Protein AF-A0A5N5SRJ4-F1 (afdb_monomer_lite)

Organism: NCBI:txid96803

InterPro domains:
  IPR012582 DNA-dependent protein kinase catalytic subunit, CC3 [PF08163] (28-154)

Secondary structure (DSSP, 8-state):
--HHHHHHHHHHHHHTTS-------TT--------S-TTTTSTTHHHHHHHHHHHHHTTSSPPP--SSPPPGGGS-HHHHHHHHHHH-TTS-HHHHHHHHHHHHHTHHHHGGGHHHHHHHHHHHHHTTTT-SS--HHHHHHHHHHHHTGGGG--S-HHHHHHHHHHHHHH---SSHHHHHHHHHHH-

Structure (mmCIF, N/CA/C/O backbone):
data_AF-A0A5N5SRJ4-F1
#
_entry.id   AF-A0A5N5SRJ4-F1
#
loop_
_atom_site.group_PDB
_atom_site.id
_atom_site.type_symbol
_atom_site.label_atom_id
_atom_site.label_alt_id
_atom_site.label_comp_id
_atom_site.label_asym_id
_atom_site.label_entity_id
_atom_site.label_seq_id
_atom_site.pdbx_PDB_ins_code
_atom_site.Cartn_x
_atom_site.Cartn_y
_atom_site.Cartn_z
_atom_site.occupancy
_atom_site.B_iso_or_equiv
_atom_site.auth_seq_id
_atom_site.auth_comp_id
_atom_site.auth_asym_id
_atom_site.auth_atom_id
_atom_site.pdbx_PDB_model_num
ATOM 1 N N . MET A 1 1 ? -15.024 6.480 -18.194 1.00 42.22 1 MET A N 1
ATOM 2 C CA . MET A 1 1 ? -14.573 5.554 -17.131 1.00 42.22 1 MET A CA 1
ATOM 3 C C . MET A 1 1 ? -14.841 4.094 -17.519 1.00 42.22 1 MET A C 1
ATOM 5 O O . MET A 1 1 ? -15.704 3.461 -16.941 1.00 42.22 1 MET A O 1
ATOM 9 N N . LYS A 1 2 ? -14.147 3.555 -18.534 1.00 26.97 2 LYS A N 1
ATOM 10 C CA . LYS A 1 2 ? -14.233 2.123 -18.918 1.00 26.97 2 LYS A CA 1
ATOM 11 C C . LYS A 1 2 ? -12.895 1.374 -18.794 1.00 26.97 2 LYS A C 1
ATOM 13 O O . LYS A 1 2 ? -12.862 0.168 -18.962 1.00 26.97 2 LYS A O 1
ATOM 18 N N . TRP A 1 3 ? -11.811 2.081 -18.465 1.00 29.66 3 TRP A N 1
ATOM 19 C CA . TRP A 1 3 ? -10.457 1.518 -18.390 1.00 29.66 3 TRP A CA 1
ATOM 20 C C . TRP A 1 3 ? -10.092 0.987 -16.994 1.00 29.66 3 TRP A C 1
ATOM 22 O O . TRP A 1 3 ? -9.287 0.070 -16.901 1.00 29.66 3 TRP A O 1
ATOM 32 N N . PHE A 1 4 ? -10.747 1.481 -15.933 1.00 37.78 4 PHE A N 1
ATOM 33 C CA . PHE A 1 4 ? -10.609 0.941 -14.572 1.00 37.78 4 PHE A CA 1
ATOM 34 C C . PHE A 1 4 ? -11.090 -0.520 -14.470 1.00 37.78 4 PHE A C 1
ATOM 36 O O . PHE A 1 4 ? -10.502 -1.292 -13.724 1.00 37.78 4 PHE A O 1
ATOM 43 N N . CYS A 1 5 ? -12.084 -0.937 -15.268 1.00 34.88 5 CYS A N 1
ATOM 44 C CA . CYS A 1 5 ? -12.548 -2.329 -15.281 1.00 34.88 5 CYS A CA 1
ATOM 45 C C . CYS A 1 5 ? -11.577 -3.287 -15.976 1.00 34.88 5 CYS A C 1
ATOM 47 O O . CYS A 1 5 ? -11.414 -4.392 -15.490 1.00 34.88 5 CYS A O 1
ATOM 49 N N . SER A 1 6 ? -10.896 -2.898 -17.059 1.00 32.16 6 SER A N 1
ATOM 50 C CA . SER A 1 6 ? -10.089 -3.864 -17.826 1.00 32.16 6 SER A CA 1
ATOM 51 C C . SER A 1 6 ? -8.755 -4.240 -17.172 1.00 32.16 6 SER A C 1
ATOM 53 O O . SER A 1 6 ? -8.263 -5.336 -17.411 1.00 32.16 6 SER A O 1
ATOM 55 N N . ILE A 1 7 ? -8.166 -3.374 -16.338 1.00 40.66 7 ILE A N 1
ATOM 56 C CA . ILE A 1 7 ? -6.938 -3.708 -15.585 1.00 40.66 7 ILE A CA 1
ATOM 57 C C . ILE A 1 7 ? -7.281 -4.566 -14.359 1.00 40.66 7 ILE A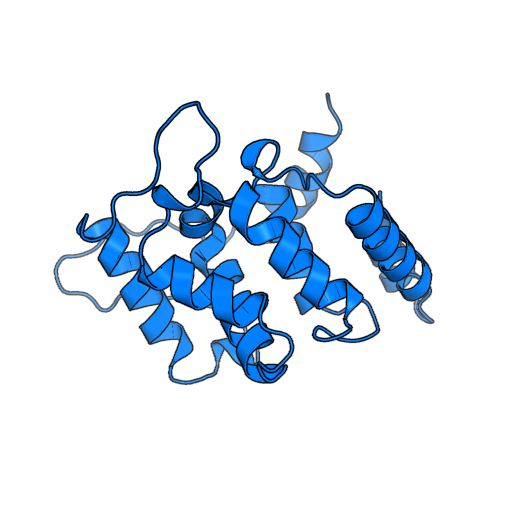 C 1
ATOM 59 O O . ILE A 1 7 ? -6.599 -5.555 -14.095 1.00 40.66 7 ILE A O 1
ATOM 63 N N . LEU A 1 8 ? -8.395 -4.254 -13.684 1.00 40.59 8 LEU A N 1
ATOM 64 C CA . LEU A 1 8 ? -8.982 -5.123 -12.664 1.00 40.59 8 LEU A CA 1
ATOM 65 C C . LEU A 1 8 ? -9.389 -6.475 -13.261 1.00 40.59 8 LEU A C 1
ATOM 67 O O . LEU A 1 8 ? -9.053 -7.491 -12.682 1.00 40.59 8 LEU A O 1
ATOM 71 N N . GLU A 1 9 ? -10.016 -6.538 -14.437 1.00 37.00 9 GLU A N 1
ATOM 72 C CA . GLU A 1 9 ? -10.410 -7.805 -15.070 1.00 37.00 9 GLU A CA 1
ATOM 73 C C . GLU A 1 9 ? -9.210 -8.703 -15.379 1.00 37.00 9 GLU A C 1
ATOM 75 O O . GLU A 1 9 ? -9.284 -9.887 -15.082 1.00 37.00 9 GLU A O 1
ATOM 80 N N . VAL A 1 10 ? -8.087 -8.167 -15.874 1.00 41.25 10 VAL A N 1
ATOM 81 C CA . VAL A 1 10 ? -6.874 -8.967 -16.147 1.00 41.25 10 VAL A CA 1
ATOM 82 C C . VAL A 1 10 ? -6.263 -9.549 -14.860 1.00 41.25 10 VAL A C 1
ATOM 84 O O . VAL A 1 10 ? -5.809 -10.698 -14.862 1.00 41.25 10 VAL A O 1
ATOM 87 N N . PHE A 1 11 ? -6.302 -8.804 -13.749 1.00 38.91 11 PHE A N 1
ATOM 88 C CA . PHE A 1 11 ? -5.864 -9.284 -12.430 1.00 38.91 11 PHE A CA 1
ATOM 89 C C . PHE A 1 11 ? -6.880 -10.243 -11.776 1.00 38.91 11 PHE A C 1
ATOM 91 O O . PHE A 1 11 ? -6.495 -11.264 -11.208 1.00 38.91 11 PHE A O 1
ATOM 98 N N . LEU A 1 12 ? -8.183 -9.982 -11.919 1.00 39.56 12 LEU A N 1
ATOM 99 C CA . LEU A 1 12 ? -9.269 -10.796 -11.365 1.00 39.56 12 LEU A CA 1
ATOM 100 C C . LEU A 1 12 ? -9.442 -12.127 -12.122 1.00 39.56 12 LEU A C 1
ATOM 102 O O . LEU A 1 12 ? -9.877 -13.109 -11.525 1.00 39.56 12 LEU A O 1
ATOM 106 N N . THR A 1 13 ? -9.092 -12.214 -13.412 1.00 36.22 13 THR A N 1
ATOM 107 C CA . THR A 1 13 ? -9.252 -13.463 -14.183 1.00 36.22 13 THR A CA 1
ATOM 108 C C . THR A 1 13 ? -8.142 -14.487 -13.977 1.00 36.22 13 THR A C 1
ATOM 110 O O . THR A 1 13 ? -8.347 -15.647 -14.339 1.00 36.22 13 THR A O 1
ATOM 113 N N . THR A 1 14 ? -6.997 -14.108 -13.397 1.00 34.94 14 THR A N 1
ATOM 114 C CA . THR A 1 14 ? -5.825 -15.002 -13.372 1.00 34.94 14 THR A CA 1
ATOM 115 C C . THR A 1 14 ? -5.462 -15.540 -11.984 1.00 34.94 14 THR A C 1
ATOM 117 O O . THR A 1 14 ? -4.844 -16.596 -11.933 1.00 34.94 14 THR A O 1
ATOM 120 N N . ASP A 1 15 ? -5.924 -14.943 -10.873 1.00 36.19 15 ASP A N 1
ATOM 121 C CA . ASP A 1 15 ? -5.550 -15.436 -9.527 1.00 36.19 15 ASP A CA 1
ATOM 122 C C . ASP A 1 15 ? -6.622 -15.336 -8.420 1.00 36.19 15 ASP A C 1
ATOM 124 O O . ASP A 1 15 ? -6.338 -15.446 -7.229 1.00 36.19 15 ASP A O 1
ATOM 128 N N . LEU A 1 16 ? -7.908 -15.232 -8.769 1.00 31.02 16 LEU A N 1
ATOM 129 C CA . LEU A 1 16 ? -8.997 -15.211 -7.774 1.00 31.02 16 LEU A CA 1
ATOM 130 C C . LEU A 1 16 ? -9.472 -16.596 -7.297 1.00 31.02 16 LEU A C 1
ATOM 132 O O . LEU A 1 16 ? -10.576 -16.734 -6.773 1.00 31.02 16 LEU A O 1
ATOM 136 N N . LYS A 1 17 ? -8.653 -17.647 -7.430 1.00 34.69 17 LYS A N 1
ATOM 137 C CA . LYS A 1 17 ? -9.005 -18.987 -6.917 1.00 34.69 17 LYS A CA 1
ATOM 138 C C . LYS A 1 17 ? -8.617 -19.246 -5.456 1.00 34.69 17 LYS A C 1
ATOM 140 O O . LYS A 1 17 ? -8.802 -20.369 -4.995 1.00 34.69 17 LYS A O 1
ATOM 145 N N . ILE A 1 18 ? -8.136 -18.250 -4.701 1.00 38.12 18 ILE A N 1
ATOM 146 C CA . ILE A 1 18 ? -7.750 -18.460 -3.287 1.00 38.12 18 ILE A CA 1
ATOM 147 C C . ILE A 1 18 ? -8.561 -17.626 -2.277 1.00 38.12 18 ILE A C 1
ATOM 149 O O . ILE A 1 18 ? -8.473 -17.887 -1.083 1.00 38.12 18 ILE A O 1
ATOM 153 N N . PHE A 1 19 ? -9.473 -16.742 -2.697 1.00 34.81 19 PHE A N 1
ATOM 154 C CA . PHE A 1 19 ? -10.403 -16.085 -1.762 1.00 34.81 19 PHE A CA 1
ATOM 155 C C . PHE A 1 19 ? -11.727 -16.854 -1.619 1.00 34.81 19 PHE A C 1
ATOM 157 O O . PHE A 1 19 ? -12.820 -16.333 -1.836 1.00 34.81 19 PHE A O 1
ATOM 164 N N . HIS A 1 20 ? -11.639 -18.128 -1.229 1.00 29.83 20 HIS A N 1
ATOM 165 C CA . HIS A 1 20 ? -12.782 -18.780 -0.596 1.00 29.83 20 HIS A CA 1
ATOM 166 C C . HIS A 1 20 ? -12.860 -18.289 0.852 1.00 29.83 20 HIS A C 1
ATOM 168 O O . HIS A 1 20 ? -12.049 -18.659 1.696 1.00 29.83 20 HIS A O 1
ATOM 174 N N . ARG A 1 21 ? -13.850 -17.435 1.127 1.00 37.59 21 ARG A N 1
ATOM 175 C CA . ARG A 1 21 ? -14.325 -17.134 2.480 1.00 37.59 21 ARG A CA 1
ATOM 176 C C . ARG A 1 21 ? -14.884 -18.426 3.081 1.00 37.59 21 ARG A C 1
ATOM 178 O O . ARG A 1 21 ? -16.037 -18.767 2.833 1.00 37.59 21 ARG A O 1
ATOM 185 N N . GLU A 1 22 ? -14.075 -19.158 3.836 1.00 33.00 22 GLU A N 1
ATOM 186 C CA . GLU A 1 22 ? -14.599 -20.155 4.769 1.00 33.00 22 GLU A CA 1
ATOM 187 C C . GLU A 1 22 ? -15.085 -19.419 6.021 1.00 33.00 22 GLU A C 1
ATOM 189 O O . GLU A 1 22 ? -14.368 -18.605 6.604 1.00 33.00 22 GLU A O 1
ATOM 194 N N . ASN A 1 23 ? -16.347 -19.649 6.390 1.00 31.45 23 ASN A N 1
ATOM 195 C CA . ASN A 1 23 ? -16.889 -19.180 7.663 1.00 31.45 23 ASN A CA 1
ATOM 196 C C . ASN A 1 23 ? -16.020 -19.734 8.805 1.00 31.45 23 ASN A C 1
ATOM 198 O O . ASN A 1 23 ? -15.642 -20.907 8.735 1.00 31.45 23 ASN A O 1
ATOM 202 N N . PRO A 1 24 ? -15.715 -18.949 9.854 1.00 36.75 24 PRO A N 1
ATOM 203 C CA . PRO A 1 24 ? -14.911 -19.456 10.950 1.00 36.75 24 PRO A CA 1
ATOM 204 C C . PRO A 1 24 ? -15.688 -20.564 11.663 1.00 36.75 24 PRO A C 1
ATOM 206 O O . PRO A 1 24 ? -16.760 -20.339 12.220 1.00 36.75 24 PRO A O 1
ATOM 209 N N . VAL A 1 25 ? -15.143 -21.778 11.604 1.00 40.47 25 VAL A N 1
ATOM 210 C CA . VAL A 1 25 ? -15.560 -22.893 12.452 1.00 40.47 25 VAL A CA 1
ATOM 211 C C . VAL A 1 25 ? -14.999 -22.610 13.841 1.00 40.47 25 VAL A C 1
ATOM 213 O O . VAL A 1 25 ? -13.791 -22.413 13.994 1.00 40.47 25 VAL A O 1
ATOM 216 N N . GLU A 1 26 ? -15.881 -22.542 14.838 1.00 37.81 26 GLU A N 1
ATOM 217 C CA . GLU A 1 26 ? -15.535 -22.289 16.237 1.00 37.81 26 GLU A CA 1
ATOM 218 C C . GLU A 1 26 ? -14.363 -23.187 16.682 1.00 37.81 26 GLU A C 1
ATOM 220 O O . GLU A 1 26 ? -14.459 -24.414 16.682 1.00 37.81 26 GLU A O 1
ATOM 225 N N . GLY A 1 27 ? -13.232 -22.561 17.031 1.00 44.72 27 GLY A N 1
ATOM 226 C CA . GLY A 1 27 ? -12.058 -23.226 17.610 1.00 44.72 27 GLY A CA 1
ATOM 227 C C . GLY A 1 27 ? -10.996 -23.772 16.641 1.00 44.72 27 GLY A C 1
ATOM 228 O O . GLY A 1 27 ? -10.073 -24.443 17.102 1.00 44.72 27 GLY A O 1
ATOM 229 N N . GLY A 1 28 ? -11.072 -23.507 15.332 1.00 35.75 28 GLY A N 1
ATOM 230 C CA . GLY A 1 28 ? -10.089 -23.989 14.346 1.00 35.75 28 GLY A CA 1
ATOM 231 C C . GLY A 1 28 ? -8.944 -23.008 14.056 1.00 35.75 28 GLY A C 1
ATOM 232 O O . GLY A 1 28 ? -9.180 -21.818 13.871 1.00 35.75 28 GLY A O 1
ATOM 233 N N . MET A 1 29 ? -7.699 -23.500 13.965 1.00 41.25 29 MET A N 1
ATOM 234 C CA . MET A 1 29 ? -6.559 -22.733 13.431 1.00 41.25 29 MET A CA 1
ATOM 235 C C . MET A 1 29 ? -6.910 -22.161 12.050 1.00 41.25 29 MET A C 1
ATOM 237 O O . MET A 1 29 ? -7.079 -22.918 11.095 1.00 41.25 29 MET A O 1
ATOM 241 N N . THR A 1 30 ? -6.980 -20.835 11.928 1.00 51.72 30 THR A N 1
ATOM 242 C CA . THR A 1 30 ? -7.144 -20.160 10.636 1.00 51.72 30 THR A CA 1
ATOM 243 C C . THR A 1 30 ? -5.923 -20.450 9.765 1.00 51.72 30 THR A C 1
ATOM 245 O O . THR A 1 30 ? -4.846 -19.895 9.986 1.00 51.72 30 THR A O 1
ATOM 248 N N . VAL A 1 31 ? -6.071 -21.328 8.770 1.00 54.84 31 VAL A N 1
ATOM 249 C CA . VAL A 1 31 ? -5.006 -21.618 7.803 1.00 54.84 31 VAL A CA 1
ATOM 250 C C . VAL A 1 31 ? -4.872 -20.419 6.864 1.00 54.84 31 VAL A C 1
ATOM 252 O O . VAL A 1 31 ? -5.609 -20.284 5.889 1.00 54.84 31 VAL A O 1
ATOM 255 N N . MET A 1 32 ? -3.936 -19.519 7.167 1.00 62.62 32 MET A N 1
ATOM 256 C CA . MET A 1 32 ? -3.600 -18.402 6.286 1.00 62.62 32 MET A CA 1
ATOM 257 C C . MET A 1 32 ? -2.726 -18.898 5.133 1.00 62.62 32 MET A C 1
ATOM 259 O O . MET A 1 32 ? -1.598 -19.341 5.341 1.00 62.62 32 MET A O 1
ATOM 263 N N . LYS A 1 33 ? -3.243 -18.813 3.904 1.00 67.62 33 LYS A N 1
ATOM 264 C CA . LYS A 1 33 ? -2.450 -19.024 2.689 1.00 67.62 33 LYS A CA 1
ATOM 265 C C . LYS A 1 33 ? -1.789 -17.702 2.310 1.00 67.62 33 LYS A C 1
ATOM 267 O O . LYS A 1 33 ? -2.467 -16.803 1.825 1.00 67.62 33 LYS A O 1
ATOM 272 N N . LEU A 1 34 ? -0.490 -17.591 2.571 1.00 75.38 34 LEU A N 1
ATOM 273 C CA . LEU A 1 34 ? 0.340 -16.478 2.109 1.00 75.38 34 LEU A CA 1
ATOM 274 C C . LEU A 1 34 ? 1.053 -16.874 0.815 1.00 75.38 34 LEU A C 1
ATOM 276 O O . LEU A 1 34 ? 1.352 -18.053 0.602 1.00 75.38 34 LEU A O 1
ATOM 280 N N . ASP A 1 35 ? 1.336 -15.895 -0.040 1.00 73.88 35 ASP A N 1
ATOM 281 C CA . ASP A 1 35 ? 2.208 -16.090 -1.193 1.00 73.88 35 ASP A CA 1
ATOM 282 C C . ASP A 1 35 ? 3.621 -16.486 -0.740 1.00 73.88 35 ASP A C 1
ATOM 284 O O . ASP A 1 35 ? 4.085 -16.113 0.344 1.00 73.88 35 ASP A O 1
ATOM 288 N N . GLN A 1 36 ? 4.308 -17.268 -1.575 1.00 67.44 36 GLN A N 1
ATOM 289 C CA . GLN A 1 36 ? 5.663 -17.743 -1.302 1.00 67.44 36 GLN A CA 1
ATOM 290 C C . GLN A 1 36 ? 6.673 -16.610 -1.519 1.00 67.44 36 GLN A C 1
ATOM 292 O O . GLN A 1 36 ? 7.309 -16.519 -2.567 1.00 67.44 36 GLN A O 1
ATOM 297 N N . SER A 1 37 ? 6.829 -15.753 -0.513 1.00 77.12 37 SER A N 1
ATOM 298 C CA . SER A 1 37 ? 7.869 -14.726 -0.459 1.00 77.12 37 SER A CA 1
ATOM 299 C C . SER A 1 37 ? 8.780 -14.934 0.752 1.00 77.12 37 SER A C 1
ATOM 301 O O . SER A 1 37 ? 8.353 -15.459 1.784 1.00 77.12 37 SER A O 1
ATOM 303 N N . ASP A 1 38 ? 10.038 -14.491 0.656 1.00 77.81 38 ASP A N 1
ATOM 304 C CA . ASP A 1 38 ? 11.015 -14.595 1.756 1.00 77.81 38 ASP A CA 1
ATOM 305 C C . ASP A 1 38 ? 10.501 -13.940 3.048 1.00 77.81 38 ASP A C 1
ATOM 307 O O . ASP A 1 38 ? 10.757 -14.415 4.153 1.00 77.81 38 ASP A O 1
ATOM 311 N N . PHE A 1 39 ? 9.724 -12.864 2.906 1.00 82.62 39 PHE A N 1
ATOM 312 C CA . PHE A 1 39 ? 9.117 -12.152 4.024 1.00 82.62 39 PHE A CA 1
ATOM 313 C C . PHE A 1 39 ? 7.951 -12.921 4.655 1.00 82.62 39 PHE A C 1
ATOM 315 O O . PHE A 1 39 ? 7.804 -12.892 5.875 1.00 82.62 39 PHE A O 1
ATOM 322 N N . ASN A 1 40 ? 7.142 -13.624 3.859 1.00 82.50 40 ASN A N 1
ATOM 323 C CA . ASN A 1 40 ? 6.020 -14.416 4.370 1.00 82.50 40 ASN A CA 1
ATOM 324 C C . ASN A 1 40 ? 6.453 -15.736 5.002 1.00 82.50 40 ASN A C 1
ATOM 326 O O . ASN A 1 40 ? 5.786 -16.223 5.911 1.00 82.50 40 ASN A O 1
ATOM 330 N N . ASN A 1 41 ? 7.592 -16.278 4.568 1.00 84.88 41 ASN A N 1
ATOM 331 C CA . ASN A 1 41 ? 8.216 -17.450 5.179 1.00 84.88 41 ASN A CA 1
ATOM 332 C C . ASN A 1 41 ? 8.866 -17.140 6.538 1.00 84.88 41 ASN A C 1
ATOM 334 O O . ASN A 1 41 ? 9.259 -18.059 7.256 1.00 84.88 41 ASN A O 1
ATOM 338 N N . HIS A 1 42 ? 8.994 -15.863 6.906 1.00 89.56 42 HIS A N 1
ATOM 339 C CA . HIS A 1 42 ? 9.492 -15.477 8.217 1.00 89.56 42 HIS A CA 1
ATOM 340 C C . HIS A 1 42 ? 8.511 -15.921 9.311 1.00 89.56 42 HIS A C 1
ATOM 342 O O . HIS A 1 42 ? 7.331 -15.576 9.269 1.00 89.56 42 HIS A O 1
ATOM 348 N N . GLU A 1 43 ? 9.013 -16.608 10.341 1.00 87.31 43 GLU A N 1
ATOM 349 C CA . GLU A 1 43 ? 8.209 -17.256 11.398 1.00 87.31 43 GLU A CA 1
ATOM 350 C C . GLU A 1 43 ? 7.199 -16.321 12.094 1.00 87.31 43 GLU A C 1
ATOM 352 O O . GLU A 1 43 ? 6.138 -16.739 12.551 1.00 87.31 43 GLU A O 1
ATOM 357 N N . VAL A 1 44 ? 7.525 -15.029 12.157 1.00 90.62 44 VAL A N 1
ATOM 358 C CA . VAL A 1 44 ? 6.705 -14.002 12.813 1.00 90.62 44 VAL A CA 1
ATOM 359 C C . VAL A 1 44 ? 5.593 -13.447 11.908 1.00 90.62 44 VAL A C 1
ATOM 361 O O . VAL A 1 44 ? 4.597 -12.947 12.427 1.00 90.62 44 VAL A O 1
ATOM 364 N N . MET A 1 45 ? 5.711 -13.528 10.576 1.00 92.25 45 MET A N 1
ATOM 365 C CA . MET A 1 45 ? 4.760 -12.879 9.658 1.00 92.25 45 MET A CA 1
ATOM 366 C C . MET A 1 45 ? 3.318 -13.398 9.817 1.00 92.25 45 MET A C 1
ATOM 368 O O . MET A 1 45 ? 2.424 -12.566 9.998 1.00 92.25 45 MET A O 1
ATOM 372 N N . PRO A 1 46 ? 3.055 -14.722 9.852 1.00 89.94 46 PRO A N 1
ATOM 373 C CA . PRO A 1 46 ? 1.695 -15.232 10.047 1.00 89.94 46 PRO A CA 1
ATOM 374 C C . PRO A 1 46 ? 1.083 -14.776 11.376 1.00 89.94 46 PRO A C 1
ATOM 376 O O . PRO A 1 46 ? -0.087 -14.402 11.430 1.00 89.94 46 PRO A O 1
ATOM 379 N N . ASN A 1 47 ? 1.893 -14.737 12.439 1.00 91.75 47 ASN A N 1
ATOM 380 C CA . ASN A 1 47 ? 1.451 -14.305 13.763 1.00 91.75 47 ASN A CA 1
ATOM 381 C C . ASN A 1 47 ? 1.093 -12.815 13.788 1.00 91.75 47 ASN A C 1
ATOM 383 O O . ASN A 1 47 ? 0.094 -12.438 14.395 1.00 91.75 47 ASN A O 1
ATOM 387 N N . LEU A 1 48 ? 1.864 -11.961 13.108 1.00 94.00 48 LEU A N 1
ATOM 388 C CA . LEU A 1 48 ? 1.548 -10.533 13.017 1.00 94.00 48 LEU A CA 1
ATOM 389 C C . LEU A 1 48 ? 0.255 -10.279 12.250 1.00 94.00 48 LEU A C 1
ATOM 391 O O . LEU A 1 48 ? -0.569 -9.492 12.709 1.00 94.00 48 LEU A O 1
ATOM 395 N N . ILE A 1 49 ? 0.047 -10.970 11.128 1.00 94.12 49 ILE A N 1
ATOM 396 C CA . ILE A 1 49 ? -1.206 -10.877 10.367 1.00 94.12 49 ILE A CA 1
ATOM 397 C C . ILE A 1 49 ? -2.377 -11.345 11.236 1.00 94.12 49 ILE A C 1
ATOM 399 O O . ILE A 1 49 ? -3.405 -10.673 11.288 1.00 94.12 49 ILE A O 1
ATOM 403 N N . ALA A 1 50 ? -2.214 -12.453 11.967 1.00 92.19 50 ALA A N 1
ATOM 404 C CA . ALA A 1 50 ? -3.223 -12.951 12.897 1.00 92.19 50 ALA A CA 1
ATOM 405 C C . ALA A 1 50 ? -3.549 -11.943 14.002 1.00 92.19 50 ALA A C 1
ATOM 407 O O . ALA A 1 50 ? -4.722 -11.730 14.285 1.00 92.19 50 ALA A O 1
ATOM 408 N N . VAL A 1 51 ? -2.547 -11.275 14.581 1.00 94.06 51 VAL A N 1
ATOM 409 C CA . VAL A 1 51 ? -2.766 -10.224 15.587 1.00 94.06 51 VAL A CA 1
ATOM 410 C C . VAL A 1 51 ? -3.513 -9.034 14.985 1.00 94.06 51 VAL A C 1
ATOM 412 O O . VAL A 1 51 ? -4.485 -8.578 15.581 1.00 94.06 51 VAL A O 1
ATOM 415 N N . VAL A 1 52 ? -3.112 -8.553 13.803 1.00 94.25 52 VAL A N 1
ATOM 416 C CA . VAL A 1 52 ? -3.796 -7.446 13.111 1.00 94.25 52 VAL A CA 1
ATOM 417 C C . VAL A 1 52 ? -5.262 -7.791 12.853 1.00 94.25 52 VAL A C 1
ATOM 419 O O . VAL A 1 52 ? -6.141 -7.021 13.233 1.00 94.25 52 VAL A O 1
ATOM 422 N N . ARG A 1 53 ? -5.535 -8.974 12.292 1.00 93.25 53 ARG A N 1
ATOM 423 C CA . ARG A 1 53 ? -6.906 -9.431 12.025 1.00 93.25 53 ARG A CA 1
ATOM 424 C C . ARG A 1 53 ? -7.707 -9.606 13.305 1.00 93.25 53 ARG A C 1
ATOM 426 O O . ARG A 1 53 ? -8.787 -9.050 13.421 1.00 93.25 53 ARG A O 1
ATOM 433 N N . HIS A 1 54 ? -7.134 -10.259 14.313 1.00 92.38 54 HIS A N 1
ATOM 434 C CA . HIS A 1 54 ? -7.786 -10.437 15.605 1.00 92.38 54 HIS A CA 1
ATOM 435 C C . HIS A 1 54 ? -8.168 -9.097 16.249 1.00 92.38 54 HIS A C 1
ATOM 437 O O . HIS A 1 54 ? -9.242 -8.993 16.840 1.00 92.38 54 HIS A O 1
ATOM 443 N N . MET A 1 55 ? -7.320 -8.067 16.144 1.00 93.00 55 MET A N 1
ATOM 444 C CA . MET A 1 55 ? -7.637 -6.736 16.669 1.00 93.00 55 MET A CA 1
ATOM 445 C C . MET A 1 55 ? -8.837 -6.091 15.969 1.00 93.00 55 MET A C 1
ATOM 447 O O . MET A 1 55 ? -9.622 -5.419 16.638 1.00 93.00 55 MET A O 1
ATOM 451 N N . VAL A 1 56 ? -8.980 -6.293 14.659 1.00 91.94 56 VAL A N 1
ATOM 452 C CA . VAL A 1 56 ? -10.105 -5.775 13.868 1.00 91.94 56 VAL A CA 1
ATOM 453 C C . VAL A 1 56 ? -11.371 -6.593 14.128 1.00 91.94 56 VAL A C 1
ATOM 455 O O . VAL A 1 56 ? -12.388 -6.031 14.522 1.00 91.94 56 VAL A O 1
ATOM 458 N N . ASP A 1 57 ? -11.291 -7.920 14.013 1.00 91.38 57 ASP A N 1
ATOM 459 C CA . ASP A 1 57 ? -12.430 -8.838 14.146 1.00 91.38 57 ASP A CA 1
ATOM 460 C C . ASP A 1 57 ? -13.082 -8.768 15.536 1.00 91.38 57 ASP A C 1
ATOM 462 O O . ASP A 1 57 ? -14.299 -8.893 15.674 1.00 91.38 57 ASP A O 1
ATOM 466 N N . ASN A 1 58 ? -12.281 -8.521 16.579 1.00 92.06 58 ASN A N 1
ATOM 467 C CA . ASN A 1 58 ? -12.758 -8.391 17.958 1.00 92.06 58 ASN A CA 1
ATOM 468 C C . ASN A 1 58 ? -13.014 -6.936 18.381 1.00 92.06 58 ASN A C 1
ATOM 470 O O . ASN A 1 58 ? -13.197 -6.675 19.569 1.00 92.06 58 ASN A O 1
ATOM 474 N N . ASN A 1 59 ? -13.018 -5.981 17.444 1.00 88.56 59 ASN A N 1
ATOM 475 C CA . ASN A 1 59 ? -13.246 -4.554 17.706 1.00 88.56 59 ASN A CA 1
ATOM 476 C C . ASN A 1 59 ? -12.302 -3.941 18.762 1.00 88.56 59 ASN A C 1
ATOM 478 O O . ASN A 1 59 ? -12.646 -2.950 19.406 1.00 88.56 59 ASN A O 1
ATOM 482 N N . ILE A 1 60 ? -11.100 -4.504 18.936 1.00 90.38 60 ILE A N 1
ATOM 483 C CA . ILE A 1 60 ? -10.037 -3.904 19.760 1.00 90.38 60 ILE A CA 1
ATOM 484 C C . ILE A 1 60 ? -9.548 -2.618 19.083 1.00 90.38 60 ILE A C 1
ATOM 486 O O . ILE A 1 60 ? -9.250 -1.628 19.745 1.00 90.38 60 ILE A O 1
ATOM 490 N N . THR A 1 61 ? -9.467 -2.637 17.751 1.00 88.00 61 THR A N 1
ATOM 491 C CA . THR A 1 61 ? -9.224 -1.463 16.912 1.00 88.00 61 THR A CA 1
ATOM 492 C C . THR A 1 61 ? -10.450 -1.227 16.041 1.00 88.00 61 THR A C 1
ATOM 494 O O . THR A 1 61 ? -10.788 -2.066 15.211 1.00 88.00 61 THR A O 1
ATOM 497 N N . GLN A 1 62 ? -11.106 -0.082 16.218 1.00 87.56 62 GLN A N 1
ATOM 498 C CA . GLN A 1 62 ? -12.204 0.329 15.348 1.00 87.56 62 GLN A CA 1
ATOM 499 C C . GLN A 1 62 ? -11.630 0.968 14.087 1.00 87.56 62 GLN A C 1
ATOM 501 O O . GLN A 1 62 ? -10.888 1.948 14.170 1.00 87.56 62 GLN A O 1
ATOM 506 N N . LEU A 1 63 ? -11.956 0.396 12.929 1.00 89.44 63 LEU A N 1
ATOM 507 C CA . LEU A 1 63 ? -11.528 0.941 11.649 1.00 89.44 63 LEU A CA 1
ATOM 508 C C . LEU A 1 63 ? -12.277 2.233 11.348 1.00 89.44 63 LEU A C 1
ATOM 510 O O . LEU A 1 63 ? -13.486 2.351 11.572 1.00 89.44 63 LEU A O 1
ATOM 514 N N . PHE A 1 64 ? -11.546 3.201 10.809 1.00 88.38 64 PHE A N 1
ATOM 515 C CA . PHE A 1 64 ? -12.130 4.459 10.387 1.00 88.38 64 PHE A CA 1
ATOM 516 C C . PHE A 1 64 ? -13.211 4.212 9.325 1.00 88.38 64 PHE A C 1
ATOM 518 O O . PHE A 1 64 ? -12.950 3.607 8.289 1.00 88.38 64 PHE A O 1
ATOM 525 N N . SER A 1 65 ? -14.430 4.673 9.603 1.00 82.69 65 SER A N 1
ATOM 526 C CA . SER A 1 65 ? -15.628 4.389 8.796 1.00 82.69 65 SER A CA 1
ATOM 527 C C . SER A 1 65 ? -16.350 5.662 8.329 1.00 82.69 65 SER A C 1
ATOM 529 O O . SER A 1 65 ? -17.515 5.598 7.947 1.00 82.69 65 SER A O 1
ATOM 531 N N . GLY A 1 66 ? -15.691 6.823 8.406 1.00 78.06 66 GLY A N 1
ATOM 532 C CA . GLY A 1 66 ? -16.257 8.105 7.981 1.00 78.06 66 GLY A CA 1
ATOM 533 C C . GLY A 1 66 ? -16.187 8.328 6.468 1.00 78.06 66 GLY A C 1
ATOM 534 O O . GLY A 1 66 ? -15.368 7.721 5.779 1.00 78.06 66 GLY A O 1
ATOM 535 N N . ASP A 1 67 ? -17.025 9.242 5.971 1.00 78.12 67 ASP A N 1
ATOM 536 C CA . ASP A 1 67 ? -16.987 9.719 4.577 1.00 78.12 67 ASP A CA 1
ATOM 537 C C . ASP A 1 67 ? -15.810 10.682 4.315 1.00 78.12 67 ASP A C 1
ATOM 539 O O . ASP A 1 67 ? -15.440 10.935 3.169 1.00 78.12 67 ASP A O 1
ATOM 543 N N . GLU A 1 68 ? -15.214 11.227 5.378 1.00 86.88 68 GLU A N 1
ATOM 544 C CA . GLU A 1 68 ? -14.036 12.094 5.315 1.00 86.88 68 GLU A CA 1
ATOM 545 C C . GLU A 1 68 ? -12.737 11.279 5.228 1.00 86.88 68 GLU A C 1
ATOM 547 O O . GLU A 1 68 ? -12.705 10.095 5.540 1.00 86.88 68 GLU A O 1
ATOM 552 N N . LEU A 1 69 ? -11.631 11.899 4.813 1.00 87.62 69 LEU A N 1
ATOM 553 C CA . LEU A 1 69 ? -10.327 11.233 4.873 1.00 87.62 69 LEU A CA 1
ATOM 554 C C . LEU A 1 69 ? -9.823 11.197 6.324 1.00 87.62 69 LEU A C 1
ATOM 556 O O . LEU A 1 69 ? -9.870 12.232 6.994 1.00 87.62 69 LEU A O 1
ATOM 560 N N . PRO A 1 70 ? -9.280 10.065 6.803 1.00 91.50 70 PRO A N 1
ATOM 561 C CA . PRO A 1 70 ? -8.802 9.969 8.172 1.00 91.50 70 PRO A CA 1
ATOM 562 C C . PRO A 1 70 ? -7.586 10.866 8.390 1.00 91.50 70 PRO A C 1
ATOM 564 O O . PRO A 1 70 ? -6.716 11.038 7.524 1.00 91.50 70 PRO A O 1
ATOM 567 N N . SER A 1 71 ? -7.516 11.404 9.598 1.00 91.56 71 SER A N 1
ATOM 568 C CA . SER A 1 71 ? -6.418 12.215 10.094 1.00 91.56 71 SER A CA 1
ATOM 569 C C . SER A 1 71 ? -5.454 11.385 10.946 1.00 91.56 71 SER A C 1
ATOM 571 O O . SER A 1 71 ? -5.729 10.254 11.342 1.00 91.56 71 SER A O 1
ATOM 573 N N . ILE A 1 72 ? -4.294 11.960 11.271 1.00 90.25 72 ILE A N 1
ATOM 574 C CA . ILE A 1 72 ? -3.287 11.297 12.114 1.00 90.25 72 ILE A CA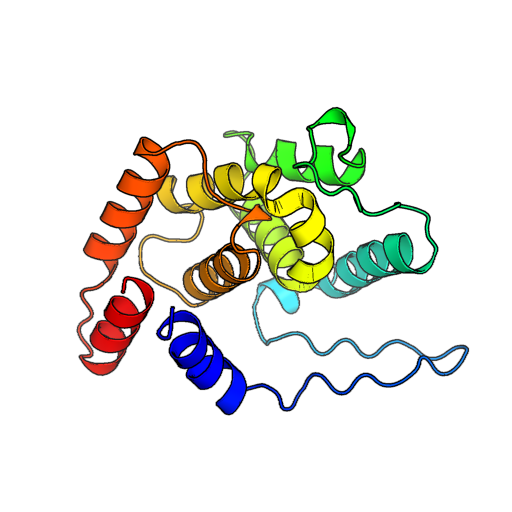 1
ATOM 575 C C . ILE A 1 72 ? -3.844 10.952 13.509 1.00 90.25 72 ILE A C 1
ATOM 577 O O . ILE A 1 72 ? -3.419 9.957 14.093 1.00 90.25 72 ILE A O 1
ATOM 581 N N . SER A 1 73 ? -4.791 11.736 14.040 1.00 90.44 73 SER A N 1
ATOM 582 C CA . SER A 1 73 ? -5.440 11.454 15.329 1.00 90.44 73 SER A CA 1
ATOM 583 C C . SER A 1 73 ? -6.388 10.259 15.293 1.00 90.44 73 SER A C 1
ATOM 585 O O . SER A 1 73 ? -6.623 9.662 16.339 1.00 90.44 73 SER A O 1
ATOM 587 N N . ASP A 1 74 ? -6.882 9.882 14.112 1.00 92.06 74 ASP A N 1
ATOM 588 C CA . ASP A 1 74 ? -7.756 8.716 13.933 1.00 92.06 74 ASP A CA 1
ATOM 589 C C . ASP A 1 74 ? -6.960 7.407 13.839 1.00 92.06 74 ASP A C 1
ATOM 591 O O . ASP A 1 74 ? -7.530 6.313 13.817 1.00 92.06 74 ASP A O 1
ATOM 595 N N . LEU A 1 75 ? -5.629 7.508 13.763 1.00 94.00 75 LEU A N 1
ATOM 596 C CA . LEU A 1 75 ? -4.749 6.370 13.597 1.00 94.00 75 LEU A CA 1
ATOM 597 C C . LEU A 1 75 ? -4.520 5.659 14.947 1.00 94.00 75 LEU A C 1
ATOM 599 O O . LEU A 1 75 ? -4.045 6.282 15.904 1.00 94.00 75 LEU A O 1
ATOM 603 N N . PRO A 1 76 ? -4.761 4.340 15.039 1.00 94.56 76 PRO A N 1
ATOM 604 C CA . PRO A 1 76 ? -4.414 3.561 16.222 1.00 94.56 76 PRO A CA 1
ATOM 605 C C . PRO A 1 76 ? -2.923 3.685 16.556 1.00 94.56 76 PRO A C 1
ATOM 607 O O . PRO A 1 76 ? -2.072 3.701 15.664 1.00 94.56 76 PRO A O 1
ATOM 610 N N . GLN A 1 77 ? -2.579 3.700 17.848 1.00 93.44 77 GLN A N 1
ATOM 611 C CA . GLN A 1 77 ? -1.193 3.904 18.305 1.00 93.44 77 GLN A CA 1
ATOM 612 C C . GLN A 1 77 ? -0.198 2.905 17.691 1.00 93.44 77 GLN A C 1
ATOM 614 O O . GLN A 1 77 ? 0.922 3.271 17.335 1.00 93.44 77 GLN A O 1
ATOM 619 N N . TRP A 1 78 ? -0.610 1.649 17.501 1.00 95.12 78 TRP A N 1
ATOM 620 C CA . TRP A 1 78 ? 0.232 0.629 16.872 1.00 95.12 78 TRP A CA 1
ATOM 621 C C . TRP A 1 78 ? 0.482 0.914 15.379 1.00 95.12 78 TRP A C 1
ATOM 623 O O . TRP A 1 78 ? 1.603 0.731 14.904 1.00 95.12 78 TRP A O 1
ATOM 633 N N . MET A 1 79 ? -0.508 1.440 14.647 1.00 96.12 79 MET A N 1
ATOM 634 C CA . MET A 1 79 ? -0.345 1.866 13.250 1.00 96.12 79 MET A CA 1
ATOM 635 C C . MET A 1 79 ? 0.522 3.121 13.151 1.00 96.12 79 MET A C 1
ATOM 637 O O . MET A 1 79 ? 1.377 3.210 12.269 1.00 96.12 79 MET A O 1
ATOM 641 N N . MET A 1 80 ? 0.364 4.062 14.088 1.00 96.06 80 MET A N 1
ATOM 642 C CA . MET A 1 80 ? 1.217 5.250 14.184 1.00 96.06 80 MET A CA 1
ATOM 643 C C . MET A 1 80 ? 2.677 4.860 14.411 1.00 96.06 80 MET A C 1
ATOM 645 O O . MET A 1 80 ? 3.573 5.409 13.766 1.00 96.06 80 MET A O 1
ATOM 649 N N . PHE A 1 81 ? 2.926 3.859 15.256 1.00 95.94 81 PHE A N 1
ATOM 650 C CA . PHE A 1 81 ? 4.262 3.308 15.439 1.00 95.94 81 PHE A CA 1
ATOM 651 C C . PHE A 1 81 ? 4.828 2.731 14.132 1.00 95.94 81 PHE A C 1
ATOM 653 O O . PHE A 1 81 ? 5.944 3.093 13.756 1.00 95.94 81 PHE A O 1
ATOM 660 N N . LEU A 1 82 ? 4.072 1.904 13.400 1.00 97.25 82 LEU A N 1
ATOM 661 C CA . LEU A 1 82 ? 4.518 1.352 12.112 1.00 97.25 82 LEU A CA 1
ATOM 662 C C . LEU A 1 82 ? 4.821 2.451 11.086 1.00 97.25 82 LEU A C 1
ATOM 664 O O . LEU A 1 82 ? 5.894 2.448 10.479 1.00 97.25 82 LEU A O 1
ATOM 668 N N . LYS A 1 83 ? 3.925 3.436 10.956 1.00 97.00 83 LYS A N 1
ATOM 669 C CA . LYS A 1 83 ? 4.118 4.605 10.091 1.00 97.00 83 LYS A CA 1
ATOM 670 C C . LYS A 1 83 ? 5.401 5.358 10.449 1.00 97.00 83 LYS A C 1
ATOM 672 O O . LYS A 1 83 ? 6.229 5.607 9.575 1.00 97.00 83 LYS A O 1
ATOM 677 N N . SER A 1 84 ? 5.630 5.617 11.739 1.00 96.94 84 SER A N 1
ATOM 678 C CA . SER A 1 84 ? 6.841 6.303 12.210 1.00 96.94 84 SER A CA 1
ATOM 679 C C . SER A 1 84 ? 8.130 5.557 11.841 1.00 96.94 84 SER A C 1
ATOM 681 O O . SER A 1 84 ? 9.156 6.181 11.569 1.00 96.94 84 SER A O 1
ATOM 683 N N . LYS A 1 85 ? 8.101 4.217 11.788 1.00 97.19 85 LYS A N 1
ATOM 684 C CA . LYS A 1 85 ? 9.255 3.412 11.366 1.00 97.19 85 LYS A CA 1
ATOM 685 C C . LYS A 1 85 ? 9.518 3.517 9.868 1.00 97.19 85 LYS A C 1
ATOM 687 O O . LYS A 1 85 ? 10.691 3.549 9.495 1.00 97.19 85 LYS A O 1
ATOM 692 N N . LEU A 1 86 ? 8.476 3.600 9.039 1.00 96.56 86 LEU A N 1
ATOM 693 C CA . LEU A 1 86 ? 8.619 3.818 7.595 1.00 96.56 86 LEU A CA 1
ATOM 694 C C . LEU A 1 86 ? 9.212 5.200 7.291 1.00 96.56 86 LEU A C 1
ATOM 696 O O . LEU A 1 86 ? 10.136 5.308 6.484 1.00 96.56 86 LEU A O 1
ATOM 700 N N . GLU A 1 87 ? 8.737 6.233 7.987 1.00 95.44 87 GLU A N 1
ATOM 701 C CA . GLU A 1 87 ? 9.169 7.623 7.784 1.00 95.44 87 GLU A CA 1
ATOM 702 C C . GLU A 1 87 ? 10.565 7.910 8.341 1.00 95.44 87 GLU A C 1
ATOM 704 O O . GLU A 1 87 ? 11.277 8.764 7.821 1.00 95.44 87 GLU A O 1
ATOM 709 N N . ASN A 1 88 ? 10.990 7.194 9.384 1.00 95.50 88 ASN A N 1
ATOM 710 C CA . ASN A 1 88 ? 12.290 7.434 9.995 1.00 95.50 88 ASN A CA 1
ATOM 711 C C . ASN A 1 88 ? 13.436 6.990 9.053 1.00 95.50 88 ASN A C 1
ATOM 713 O O . ASN A 1 88 ? 13.547 5.797 8.740 1.00 95.50 88 ASN A O 1
ATOM 717 N N . PRO A 1 89 ? 14.327 7.907 8.622 1.00 92.25 89 PRO A N 1
ATOM 718 C CA . PRO A 1 89 ? 15.441 7.581 7.728 1.00 92.25 89 PRO A CA 1
ATOM 719 C C . PRO A 1 89 ? 16.486 6.666 8.386 1.00 92.25 89 PRO A C 1
ATOM 721 O O . PRO A 1 89 ? 17.173 5.921 7.695 1.00 92.25 89 PRO A O 1
ATOM 724 N N . SER A 1 90 ? 16.572 6.658 9.719 1.00 93.25 90 SER A N 1
ATOM 725 C CA . SER A 1 90 ? 17.483 5.797 10.484 1.00 93.25 90 SER A CA 1
ATOM 726 C C . SER A 1 90 ? 16.970 4.361 10.643 1.00 93.25 90 SER A C 1
ATOM 728 O O . SER A 1 90 ? 17.699 3.492 11.129 1.00 93.25 90 SER A O 1
ATOM 730 N N . THR A 1 91 ? 15.717 4.076 10.270 1.00 94.75 91 THR A N 1
ATOM 731 C CA . THR A 1 91 ? 15.194 2.706 10.282 1.00 94.75 91 THR A CA 1
ATOM 732 C C . THR A 1 91 ? 15.871 1.883 9.188 1.00 94.75 91 THR A C 1
ATOM 734 O O . THR A 1 91 ? 15.863 2.257 8.017 1.00 94.75 91 THR A O 1
ATOM 737 N N . LYS A 1 92 ? 16.411 0.715 9.558 1.00 93.00 92 LYS A N 1
ATOM 738 C CA . LYS A 1 92 ? 17.060 -0.211 8.618 1.00 93.00 92 LYS A CA 1
ATOM 739 C C . LYS A 1 92 ? 16.100 -0.648 7.504 1.00 93.00 92 LYS A C 1
ATOM 741 O O . LYS A 1 92 ? 14.946 -0.971 7.783 1.00 93.00 92 LYS A O 1
ATOM 746 N N . ALA A 1 93 ? 16.619 -0.770 6.280 1.00 91.75 93 ALA A N 1
ATOM 747 C CA . ALA A 1 93 ? 15.868 -1.189 5.092 1.00 91.75 93 ALA A CA 1
ATOM 748 C C . ALA A 1 93 ? 15.015 -2.448 5.328 1.00 91.75 93 ALA A C 1
ATOM 750 O O . ALA A 1 93 ? 13.816 -2.431 5.071 1.00 91.75 93 ALA A O 1
ATOM 751 N N . ASN A 1 94 ? 15.592 -3.496 5.925 1.00 91.19 94 ASN A N 1
ATOM 752 C CA . ASN A 1 94 ? 14.883 -4.756 6.181 1.00 91.19 94 ASN A CA 1
ATOM 753 C C . ASN A 1 94 ? 13.656 -4.588 7.088 1.00 91.19 94 ASN A C 1
ATOM 755 O O . ASN A 1 94 ? 12.657 -5.267 6.886 1.00 91.19 94 ASN A O 1
ATOM 759 N N . ILE A 1 95 ? 13.706 -3.671 8.060 1.00 93.94 95 ILE A N 1
ATOM 760 C CA . ILE A 1 95 ? 12.559 -3.386 8.933 1.00 93.94 95 ILE A CA 1
ATOM 761 C C . ILE A 1 95 ? 11.457 -2.713 8.116 1.00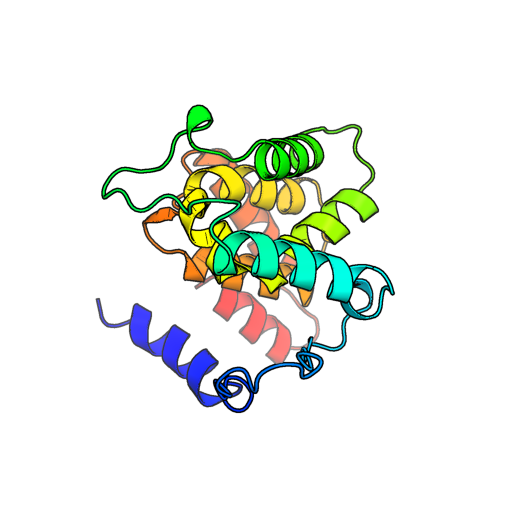 93.94 95 ILE A C 1
ATOM 763 O O . ILE A 1 95 ? 10.299 -3.105 8.221 1.00 93.94 95 ILE A O 1
ATOM 767 N N . LYS A 1 96 ? 11.808 -1.735 7.270 1.00 95.25 96 LYS A N 1
ATOM 768 C CA . LYS A 1 96 ? 10.831 -1.074 6.397 1.00 95.25 96 LYS A CA 1
ATOM 769 C C . LYS A 1 96 ? 10.197 -2.065 5.422 1.00 95.25 96 LYS A C 1
ATOM 771 O O . LYS A 1 96 ? 8.980 -2.098 5.327 1.00 95.25 96 LYS A O 1
ATOM 776 N N . LEU A 1 97 ? 10.991 -2.923 4.777 1.00 93.12 97 LEU A N 1
ATOM 777 C CA . LEU A 1 97 ? 10.487 -3.967 3.875 1.00 93.12 97 LEU A CA 1
ATOM 778 C C . LEU A 1 97 ? 9.540 -4.937 4.580 1.00 93.12 97 LEU A C 1
ATOM 780 O O . LEU A 1 97 ? 8.487 -5.271 4.046 1.00 93.12 97 LEU A O 1
ATOM 784 N N . PHE A 1 98 ? 9.882 -5.342 5.801 1.00 94.31 98 PHE A N 1
ATOM 785 C CA . PHE A 1 98 ? 9.039 -6.226 6.594 1.00 94.31 98 PHE A CA 1
ATOM 786 C C . PHE A 1 98 ? 7.696 -5.569 6.957 1.00 94.31 98 PHE A C 1
ATOM 788 O O . PHE A 1 98 ? 6.648 -6.193 6.810 1.00 94.31 98 PHE A O 1
ATOM 795 N N . ILE A 1 99 ? 7.708 -4.289 7.353 1.00 96.56 99 ILE A N 1
ATOM 796 C CA . ILE A 1 99 ? 6.484 -3.514 7.616 1.00 96.56 99 ILE A CA 1
ATOM 797 C C . ILE A 1 99 ? 5.656 -3.348 6.336 1.00 96.56 99 ILE A C 1
ATOM 799 O O . ILE A 1 99 ? 4.447 -3.546 6.370 1.00 96.56 99 ILE A O 1
ATOM 803 N N . LEU A 1 100 ? 6.286 -3.024 5.205 1.00 96.44 100 LEU A N 1
ATOM 804 C CA . LEU A 1 100 ? 5.596 -2.899 3.920 1.00 96.44 100 LEU A CA 1
ATOM 805 C C . LEU A 1 100 ? 4.927 -4.214 3.511 1.00 96.44 100 LEU A C 1
ATOM 807 O O . LEU A 1 100 ? 3.784 -4.192 3.070 1.00 96.44 100 LEU A O 1
ATOM 811 N N . ARG A 1 101 ? 5.591 -5.362 3.710 1.00 95.12 101 ARG A N 1
ATOM 812 C CA . ARG A 1 101 ? 4.973 -6.665 3.433 1.00 95.12 101 ARG A CA 1
ATOM 813 C C . ARG A 1 101 ? 3.787 -6.940 4.356 1.00 95.12 101 ARG A C 1
ATOM 815 O O . ARG A 1 101 ? 2.771 -7.427 3.879 1.00 95.12 101 ARG A O 1
ATOM 822 N N . LEU A 1 102 ? 3.880 -6.596 5.642 1.00 96.06 102 LEU A N 1
ATOM 823 C CA . LEU A 1 102 ? 2.742 -6.701 6.559 1.00 96.06 102 LEU A CA 1
ATOM 824 C C . LEU A 1 102 ? 1.547 -5.867 6.069 1.00 96.06 102 LEU A C 1
ATOM 826 O O . LEU A 1 102 ? 0.425 -6.367 6.080 1.00 96.06 102 LEU A O 1
ATOM 830 N N . ILE A 1 103 ? 1.793 -4.635 5.607 1.00 96.56 103 ILE A N 1
ATOM 831 C CA . ILE A 1 103 ? 0.761 -3.752 5.040 1.00 96.56 103 ILE A CA 1
ATOM 832 C C . ILE A 1 103 ? 0.124 -4.390 3.802 1.00 96.56 103 ILE A C 1
ATOM 834 O O . ILE A 1 103 ? -1.095 -4.471 3.743 1.00 96.56 103 ILE A O 1
ATOM 838 N N . ILE A 1 104 ? 0.930 -4.889 2.858 1.00 94.81 104 ILE A N 1
ATOM 839 C CA . ILE A 1 104 ? 0.448 -5.579 1.646 1.00 94.81 104 ILE A CA 1
ATOM 840 C C . ILE A 1 104 ? -0.441 -6.778 2.022 1.00 94.81 104 ILE A C 1
ATOM 842 O O . ILE A 1 104 ? -1.539 -6.934 1.503 1.00 94.81 104 ILE A O 1
ATOM 846 N N . ASN A 1 105 ? -0.020 -7.591 2.994 1.00 94.31 105 ASN A N 1
ATOM 847 C CA . ASN A 1 105 ? -0.775 -8.771 3.436 1.00 94.31 105 ASN A CA 1
ATOM 848 C C . ASN A 1 105 ? -2.077 -8.447 4.198 1.00 94.31 105 ASN A C 1
ATOM 850 O O . ASN A 1 105 ? -2.888 -9.344 4.448 1.00 94.31 105 ASN A O 1
ATOM 854 N N . THR A 1 106 ? -2.247 -7.198 4.632 1.00 94.94 106 THR A N 1
ATOM 855 C CA . THR A 1 106 ? -3.412 -6.703 5.385 1.00 94.94 106 THR A CA 1
ATOM 856 C C . THR A 1 106 ? -3.971 -5.433 4.741 1.00 94.94 106 THR A C 1
ATOM 858 O O . THR A 1 106 ? -4.400 -4.499 5.423 1.00 94.94 106 THR A O 1
ATOM 861 N N . GLU A 1 107 ? -3.934 -5.380 3.405 1.00 94.94 107 GLU A N 1
ATOM 862 C CA . GLU A 1 107 ? -4.306 -4.197 2.625 1.00 94.94 107 GLU A CA 1
ATOM 863 C C . GLU A 1 107 ? -5.738 -3.715 2.890 1.00 94.94 107 GLU A C 1
ATOM 865 O O . GLU A 1 107 ? -6.007 -2.519 2.807 1.00 94.94 107 GLU A O 1
ATOM 870 N N . ASP A 1 108 ? -6.640 -4.623 3.258 1.00 92.44 108 ASP A N 1
ATOM 871 C CA . ASP A 1 108 ? -8.028 -4.353 3.614 1.00 92.44 108 ASP A CA 1
ATOM 872 C C . ASP A 1 108 ? -8.137 -3.540 4.913 1.00 92.44 108 ASP A C 1
ATOM 874 O O . ASP A 1 108 ? -8.936 -2.608 5.012 1.00 92.44 108 ASP A O 1
ATOM 878 N N . VAL A 1 109 ? -7.271 -3.826 5.887 1.00 94.88 109 VAL A N 1
ATOM 879 C CA . VAL A 1 109 ? -7.177 -3.086 7.151 1.00 94.88 109 VAL A CA 1
ATOM 880 C C . VAL A 1 109 ? -6.549 -1.715 6.913 1.00 94.88 109 VAL A C 1
ATOM 882 O O . VAL A 1 109 ? -7.120 -0.689 7.290 1.00 94.88 109 VAL A O 1
ATOM 885 N N . PHE A 1 110 ? -5.390 -1.678 6.250 1.00 95.56 110 PHE A N 1
ATOM 886 C CA . PHE A 1 110 ? -4.655 -0.433 6.008 1.00 95.56 110 PHE A CA 1
ATOM 887 C C . PHE A 1 110 ? -5.344 0.492 5.000 1.00 95.56 110 PHE A C 1
ATOM 889 O O . PHE A 1 110 ? -5.168 1.707 5.087 1.00 95.56 110 PHE A O 1
ATOM 896 N N . GLY A 1 111 ? -6.182 -0.040 4.108 1.00 93.56 111 GLY A N 1
ATOM 897 C CA . GLY A 1 111 ? -6.931 0.738 3.121 1.00 93.56 111 GLY A CA 1
ATOM 898 C C . GLY A 1 111 ? -7.887 1.762 3.736 1.00 93.56 111 GLY A C 1
ATOM 899 O O . GLY A 1 111 ? -8.122 2.813 3.141 1.00 93.56 111 GLY A O 1
ATOM 900 N N . HIS A 1 112 ? -8.360 1.530 4.967 1.00 93.50 112 HIS A N 1
ATOM 901 C CA . HIS A 1 112 ? -9.155 2.508 5.723 1.00 93.50 112 HIS A CA 1
ATOM 902 C C . HIS A 1 112 ? -8.359 3.767 6.088 1.00 93.50 112 HIS A C 1
ATOM 904 O O . HIS A 1 112 ? -8.963 4.791 6.377 1.00 93.50 112 HIS A O 1
ATOM 910 N N . TYR A 1 113 ? -7.025 3.701 6.031 1.00 94.56 113 TYR A N 1
ATOM 911 C CA . TYR A 1 113 ? -6.080 4.774 6.346 1.00 94.56 113 TYR A CA 1
ATOM 912 C C . TYR A 1 113 ? -5.112 5.062 5.186 1.00 94.56 113 TYR A C 1
ATOM 914 O O . TYR A 1 113 ? -4.029 5.616 5.401 1.00 94.56 113 TYR A O 1
ATOM 922 N N . GLY A 1 114 ? -5.469 4.662 3.958 1.00 92.44 114 GLY A N 1
ATOM 923 C CA . GLY A 1 114 ? -4.566 4.654 2.802 1.00 92.44 114 GLY A CA 1
ATOM 924 C C . GLY A 1 114 ? -3.865 5.994 2.551 1.00 92.44 114 GLY A C 1
ATOM 925 O O . GLY A 1 114 ? -2.646 6.024 2.370 1.00 92.44 114 GLY A O 1
ATOM 926 N N . ASN A 1 115 ? -4.585 7.119 2.646 1.00 93.31 115 ASN A N 1
ATOM 927 C CA . ASN A 1 115 ? -4.036 8.476 2.492 1.00 93.31 115 ASN A CA 1
ATOM 928 C C . ASN A 1 115 ? -2.830 8.769 3.404 1.00 93.31 115 ASN A C 1
ATOM 930 O O . ASN A 1 115 ? -1.955 9.546 3.025 1.00 93.31 115 ASN A O 1
ATOM 934 N N . LEU A 1 116 ? -2.762 8.156 4.590 1.00 94.94 116 LEU A N 1
ATOM 935 C CA . LEU A 1 116 ? -1.689 8.373 5.563 1.00 94.94 116 LEU A CA 1
ATOM 936 C C . LEU A 1 116 ? -0.460 7.483 5.309 1.00 94.94 116 LEU A C 1
ATOM 938 O O . LEU A 1 116 ? 0.626 7.803 5.798 1.00 94.94 116 LEU A O 1
ATOM 942 N N . PHE A 1 117 ? -0.610 6.388 4.556 1.00 95.69 117 PHE A N 1
ATOM 943 C CA . PHE A 1 117 ? 0.450 5.402 4.307 1.00 95.69 117 PHE A CA 1
ATOM 944 C C . PHE A 1 117 ? 1.075 5.497 2.914 1.00 95.69 117 PHE A C 1
ATOM 946 O O . PHE A 1 117 ? 2.253 5.168 2.766 1.00 95.69 117 PHE A O 1
ATOM 953 N N . VAL A 1 118 ? 0.349 6.009 1.917 1.00 94.56 118 VAL A N 1
ATOM 954 C CA . VAL A 1 118 ? 0.838 6.089 0.528 1.00 94.56 118 VAL A CA 1
ATOM 955 C C . VAL A 1 118 ? 2.146 6.865 0.432 1.00 94.56 118 VAL A C 1
ATOM 957 O O . VAL A 1 118 ? 3.104 6.374 -0.155 1.00 94.56 118 VAL A O 1
ATOM 960 N N . VAL A 1 119 ? 2.231 8.052 1.036 1.00 94.31 119 VAL A N 1
ATOM 961 C CA . VAL A 1 119 ? 3.448 8.879 0.969 1.00 94.31 119 VAL A CA 1
ATOM 962 C C . VAL A 1 119 ? 4.664 8.155 1.583 1.00 94.31 119 VAL A C 1
ATOM 964 O O . VAL A 1 119 ? 5.672 8.017 0.887 1.00 94.31 119 VAL A O 1
ATOM 967 N N . PRO A 1 120 ? 4.602 7.607 2.816 1.00 95.12 120 PRO A N 1
ATOM 968 C CA . PRO A 1 120 ? 5.676 6.770 3.362 1.00 95.12 120 PRO A CA 1
ATOM 969 C C . PRO A 1 120 ? 6.064 5.566 2.487 1.00 95.12 120 PRO A C 1
ATOM 971 O O . PRO A 1 120 ? 7.248 5.243 2.375 1.00 95.12 120 PRO A O 1
ATOM 974 N N . MET A 1 121 ? 5.086 4.904 1.860 1.00 95.25 121 MET A N 1
ATOM 975 C CA . MET A 1 121 ? 5.324 3.762 0.970 1.00 95.25 121 MET A CA 1
ATOM 976 C C . MET A 1 121 ? 6.058 4.185 -0.308 1.00 95.25 121 MET A C 1
ATOM 978 O O . MET A 1 121 ? 7.047 3.557 -0.683 1.00 95.25 121 MET A O 1
ATOM 982 N N . LEU A 1 122 ? 5.631 5.282 -0.938 1.00 93.88 122 LEU A N 1
ATOM 983 C CA . LEU A 1 122 ? 6.269 5.837 -2.132 1.00 93.88 122 LEU A CA 1
ATOM 984 C C . LEU A 1 122 ? 7.687 6.351 -1.848 1.00 93.88 122 LEU A C 1
ATOM 986 O O . LEU A 1 122 ? 8.584 6.128 -2.659 1.00 93.88 122 LEU A O 1
ATOM 990 N N . ASN A 1 123 ? 7.929 6.951 -0.679 1.00 93.69 123 ASN A N 1
ATOM 991 C CA . ASN A 1 123 ? 9.282 7.333 -0.261 1.00 93.69 123 ASN A CA 1
ATOM 992 C C . ASN A 1 123 ? 10.222 6.122 -0.202 1.00 93.69 123 ASN A C 1
ATOM 994 O O . ASN A 1 123 ? 11.354 6.205 -0.665 1.00 93.69 123 ASN A O 1
ATOM 998 N N . CYS A 1 124 ? 9.749 4.960 0.263 1.00 93.00 124 CYS A N 1
ATOM 999 C CA . CYS A 1 124 ? 10.567 3.744 0.261 1.00 93.00 124 CYS A CA 1
ATOM 1000 C C . CYS A 1 124 ? 10.957 3.287 -1.161 1.00 93.00 124 CYS A C 1
ATOM 1002 O O . CYS A 1 124 ? 12.024 2.691 -1.333 1.00 93.00 124 CYS A O 1
ATOM 1004 N N . VAL A 1 125 ? 10.124 3.568 -2.172 1.00 91.00 125 VAL A N 1
ATOM 1005 C CA . VAL A 1 125 ? 10.452 3.317 -3.586 1.00 91.00 125 VAL A CA 1
ATOM 1006 C C . VAL A 1 125 ? 11.557 4.265 -4.047 1.00 91.00 125 VAL A C 1
ATOM 1008 O O . VAL A 1 125 ? 12.576 3.806 -4.561 1.00 91.00 125 VAL A O 1
ATOM 1011 N N . VAL A 1 126 ? 11.385 5.572 -3.826 1.00 89.31 126 VAL A N 1
ATOM 1012 C CA . VAL A 1 126 ? 12.342 6.604 -4.269 1.00 89.31 126 VAL A CA 1
ATOM 1013 C C . VAL A 1 126 ? 13.696 6.471 -3.570 1.00 89.31 126 VAL A C 1
ATOM 1015 O O . VAL A 1 126 ? 14.733 6.585 -4.221 1.00 89.31 126 VAL A O 1
ATOM 1018 N N . ASP A 1 127 ? 13.704 6.124 -2.283 1.00 87.62 127 ASP A N 1
ATOM 1019 C CA . ASP A 1 127 ? 14.924 5.861 -1.511 1.00 87.62 127 ASP A CA 1
ATOM 1020 C C . ASP A 1 127 ? 15.673 4.596 -1.991 1.00 87.62 127 ASP A C 1
ATOM 1022 O O . ASP A 1 127 ? 16.772 4.290 -1.520 1.00 87.62 127 ASP A O 1
ATOM 1026 N N . GLY A 1 128 ? 15.083 3.817 -2.907 1.00 83.75 128 GLY A N 1
ATOM 1027 C CA . GLY A 1 128 ? 15.652 2.573 -3.426 1.00 83.75 128 GLY A CA 1
ATOM 1028 C C . GLY A 1 128 ? 15.706 1.447 -2.391 1.00 83.75 128 GLY A C 1
ATOM 1029 O O . GLY A 1 128 ? 16.421 0.463 -2.590 1.00 83.75 128 GLY A O 1
ATOM 1030 N N . ILE A 1 129 ? 14.957 1.571 -1.289 1.00 84.25 129 ILE A N 1
ATOM 1031 C CA . ILE A 1 129 ? 14.907 0.592 -0.189 1.00 84.25 129 ILE A CA 1
ATOM 1032 C C . ILE A 1 129 ? 14.326 -0.735 -0.677 1.00 84.25 129 ILE A C 1
ATOM 1034 O O . ILE A 1 129 ? 14.745 -1.802 -0.233 1.00 84.25 129 ILE A O 1
ATOM 1038 N N . ILE A 1 130 ? 13.390 -0.658 -1.621 1.00 81.00 130 ILE A N 1
ATOM 1039 C CA . ILE A 1 130 ? 12.668 -1.794 -2.207 1.00 81.00 130 ILE A CA 1
ATOM 1040 C C . ILE A 1 130 ? 13.397 -2.364 -3.435 1.00 81.00 130 ILE A C 1
ATOM 1042 O O . ILE A 1 130 ? 12.930 -3.296 -4.083 1.00 81.00 130 ILE A O 1
ATOM 1046 N N . GLY A 1 131 ? 14.594 -1.859 -3.731 1.00 81.19 131 GLY A N 1
ATOM 1047 C CA . GLY A 1 131 ? 15.404 -2.263 -4.873 1.00 81.19 131 GLY A CA 1
ATOM 1048 C C . GLY A 1 131 ? 15.487 -1.181 -5.944 1.00 81.19 131 GLY A C 1
ATOM 1049 O O . GLY A 1 131 ? 14.833 -0.144 -5.875 1.00 81.19 131 GLY A O 1
ATOM 1050 N N . ARG A 1 132 ? 16.349 -1.424 -6.935 1.00 77.50 132 ARG A N 1
ATOM 1051 C CA . ARG A 1 132 ? 16.662 -0.477 -8.023 1.00 77.50 132 ARG A CA 1
ATOM 1052 C C . ARG A 1 132 ? 16.129 -0.915 -9.390 1.00 77.50 132 ARG A C 1
ATOM 1054 O O . ARG A 1 132 ? 16.495 -0.334 -10.401 1.00 77.50 132 ARG A O 1
ATOM 1061 N N . THR A 1 133 ? 15.324 -1.969 -9.420 1.00 77.06 133 THR A N 1
ATOM 1062 C CA . THR A 1 133 ? 14.664 -2.516 -10.609 1.00 77.06 133 THR A CA 1
ATOM 1063 C C . THR A 1 133 ? 13.244 -2.912 -10.230 1.00 77.06 133 THR A C 1
ATOM 1065 O O . THR A 1 133 ? 12.993 -3.200 -9.061 1.00 77.06 133 THR A O 1
ATOM 1068 N N . ILE A 1 134 ? 12.319 -2.9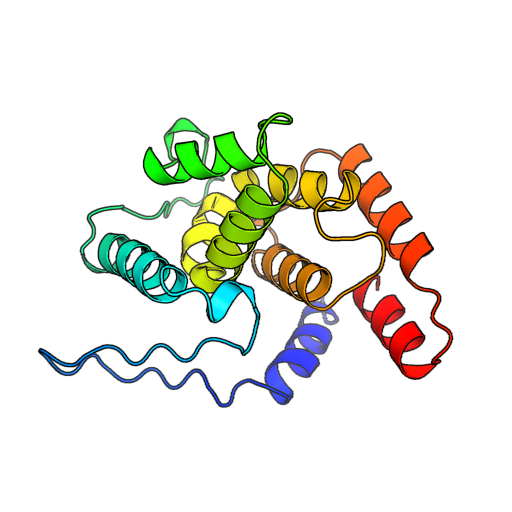53 -11.195 1.00 75.31 134 ILE A N 1
ATOM 1069 C CA . ILE A 1 134 ? 10.952 -3.431 -10.939 1.00 75.31 134 ILE A CA 1
ATOM 1070 C C . ILE A 1 134 ? 11.027 -4.920 -10.579 1.00 75.31 134 ILE A C 1
ATOM 1072 O O . ILE A 1 134 ? 11.338 -5.762 -11.421 1.00 75.31 134 ILE A O 1
ATOM 1076 N N . ASN A 1 135 ? 10.782 -5.229 -9.307 1.00 82.50 135 ASN A N 1
ATOM 1077 C CA . ASN A 1 135 ? 10.689 -6.584 -8.774 1.00 82.50 135 ASN A CA 1
ATOM 1078 C C . ASN A 1 135 ? 9.248 -6.879 -8.329 1.00 82.50 135 ASN A C 1
ATOM 1080 O O . ASN A 1 135 ? 8.396 -5.990 -8.320 1.00 82.50 135 ASN A O 1
ATOM 1084 N N . TYR A 1 136 ? 8.980 -8.134 -7.962 1.00 83.00 136 TYR A N 1
ATOM 1085 C CA . TYR A 1 136 ? 7.652 -8.561 -7.509 1.00 83.00 136 TYR A CA 1
ATOM 1086 C C . TYR A 1 136 ? 7.146 -7.714 -6.331 1.00 83.00 136 TYR A C 1
ATOM 1088 O O . TYR A 1 136 ? 5.986 -7.334 -6.307 1.00 83.00 136 TYR A O 1
ATOM 1096 N N . PHE A 1 137 ? 8.034 -7.316 -5.413 1.00 86.81 137 PHE A N 1
ATOM 1097 C CA . PHE A 1 137 ? 7.664 -6.503 -4.258 1.00 86.81 137 PHE A CA 1
ATOM 1098 C C . PHE A 1 137 ? 7.154 -5.120 -4.673 1.00 86.81 137 PHE A C 1
ATOM 1100 O O . PHE A 1 137 ? 6.149 -4.648 -4.149 1.00 86.81 137 PHE A O 1
ATOM 1107 N N . ILE A 1 138 ? 7.839 -4.465 -5.613 1.00 86.62 138 ILE A N 1
ATOM 1108 C CA . ILE A 1 138 ? 7.413 -3.175 -6.163 1.00 86.62 138 ILE A CA 1
ATOM 1109 C C . ILE A 1 138 ? 6.060 -3.321 -6.865 1.00 86.62 138 ILE A C 1
ATOM 1111 O O . ILE A 1 138 ? 5.199 -2.464 -6.686 1.00 86.62 138 ILE A O 1
ATOM 1115 N N . ALA A 1 139 ? 5.849 -4.403 -7.620 1.00 85.25 139 ALA A N 1
ATOM 1116 C CA . ALA A 1 139 ? 4.561 -4.668 -8.253 1.00 85.25 139 ALA A CA 1
ATOM 1117 C C . ALA A 1 139 ? 3.436 -4.834 -7.212 1.00 85.25 139 ALA A C 1
ATOM 1119 O O . ALA A 1 139 ? 2.437 -4.125 -7.307 1.00 85.25 139 ALA A O 1
ATOM 1120 N N . ASP A 1 140 ? 3.628 -5.674 -6.188 1.00 88.50 140 ASP A N 1
ATOM 1121 C CA . ASP A 1 140 ? 2.657 -5.879 -5.100 1.00 88.50 140 ASP A CA 1
ATOM 1122 C C . ASP A 1 140 ? 2.320 -4.562 -4.384 1.00 88.50 140 ASP A C 1
ATOM 1124 O O . ASP A 1 140 ? 1.156 -4.271 -4.101 1.00 88.50 140 ASP A O 1
ATOM 1128 N N . LEU A 1 141 ? 3.339 -3.734 -4.126 1.00 91.56 141 LEU A N 1
ATOM 1129 C CA . LEU A 1 141 ? 3.176 -2.430 -3.492 1.00 91.56 141 LEU A CA 1
ATOM 1130 C C . LEU A 1 141 ? 2.282 -1.505 -4.324 1.00 91.56 141 LEU A C 1
ATOM 1132 O O . LEU A 1 141 ? 1.385 -0.867 -3.776 1.00 91.56 141 LEU A O 1
ATOM 1136 N N . PHE A 1 142 ? 2.515 -1.420 -5.637 1.00 89.69 142 PHE A N 1
ATOM 1137 C CA . PHE A 1 142 ? 1.693 -0.585 -6.512 1.00 89.69 142 PHE A CA 1
ATOM 1138 C C . PHE A 1 142 ? 0.280 -1.133 -6.667 1.00 89.69 142 PHE A C 1
ATOM 1140 O O . PHE A 1 142 ? -0.657 -0.344 -6.629 1.00 89.69 142 PHE A O 1
ATOM 1147 N N . VAL A 1 143 ? 0.109 -2.453 -6.776 1.00 89.62 143 VAL A N 1
ATOM 1148 C CA . VAL A 1 143 ? -1.222 -3.082 -6.781 1.00 89.62 143 VAL A CA 1
ATOM 1149 C C . VAL A 1 143 ? -1.990 -2.709 -5.511 1.00 89.62 143 VAL A C 1
ATOM 1151 O O . VAL A 1 143 ? -3.128 -2.260 -5.611 1.00 89.62 143 VAL A O 1
ATOM 1154 N N . THR A 1 144 ? -1.337 -2.781 -4.349 1.00 91.56 144 THR A N 1
ATOM 1155 C CA . THR A 1 144 ? -1.917 -2.394 -3.051 1.00 91.56 144 THR A CA 1
ATOM 1156 C C . THR A 1 144 ? -2.296 -0.907 -3.013 1.00 91.56 144 THR A C 1
ATOM 1158 O O . THR A 1 144 ? -3.404 -0.544 -2.640 1.00 91.56 144 THR A O 1
ATOM 1161 N N . ILE A 1 145 ? -1.398 -0.008 -3.430 1.00 91.44 145 ILE A N 1
ATOM 1162 C CA . ILE A 1 145 ? -1.680 1.440 -3.428 1.00 91.44 145 ILE A CA 1
ATOM 1163 C C . ILE A 1 145 ? -2.838 1.776 -4.378 1.00 91.44 145 ILE A C 1
ATOM 1165 O O . ILE A 1 145 ? -3.694 2.598 -4.052 1.00 91.44 145 ILE A O 1
ATOM 1169 N N . LEU A 1 146 ? -2.870 1.149 -5.556 1.00 88.88 146 LEU A N 1
ATOM 1170 C CA . LEU A 1 146 ? -3.906 1.379 -6.560 1.00 88.88 146 LEU A CA 1
ATOM 1171 C C . LEU A 1 146 ? -5.256 0.770 -6.153 1.00 88.88 146 LEU A C 1
ATOM 1173 O O . LEU A 1 146 ? -6.290 1.339 -6.510 1.00 88.88 146 LEU A O 1
ATOM 1177 N N . SER A 1 147 ? -5.269 -0.331 -5.388 1.00 90.56 147 SER A N 1
ATOM 1178 C CA . SER A 1 147 ? -6.502 -0.960 -4.892 1.00 90.56 147 SER A CA 1
ATOM 1179 C C . SER A 1 147 ? -7.275 -0.052 -3.926 1.00 90.56 147 SER A C 1
ATOM 1181 O O . SER A 1 147 ? -8.503 -0.115 -3.867 1.00 90.56 147 SER A O 1
ATOM 1183 N N . TRP A 1 148 ? -6.586 0.866 -3.239 1.00 92.06 148 TRP A N 1
ATOM 1184 C CA . TRP A 1 148 ? -7.200 1.846 -2.336 1.00 92.06 148 TRP A CA 1
ATOM 1185 C C . TRP A 1 148 ? -7.890 3.026 -3.050 1.00 92.06 148 TRP A C 1
ATOM 1187 O O . TRP A 1 148 ? -8.697 3.733 -2.438 1.00 92.06 148 TRP A O 1
ATOM 1197 N N . GLY A 1 149 ? -7.614 3.241 -4.340 1.00 86.56 149 GLY A N 1
ATOM 1198 C CA . GLY A 1 149 ? -8.309 4.220 -5.180 1.00 86.56 149 GLY A CA 1
ATOM 1199 C C . GLY A 1 149 ? -8.290 5.659 -4.641 1.00 86.56 149 GLY A C 1
ATOM 1200 O O . GLY A 1 149 ? -7.257 6.181 -4.221 1.00 86.56 149 GLY A O 1
ATOM 1201 N N . GLU A 1 150 ? -9.450 6.324 -4.659 1.00 82.81 150 GLU A N 1
ATOM 1202 C CA . GLU A 1 150 ? -9.592 7.744 -4.283 1.00 82.81 150 GLU A CA 1
ATOM 1203 C C . GLU A 1 150 ? -9.238 8.038 -2.814 1.00 82.81 150 GLU A C 1
ATOM 1205 O O . GLU A 1 150 ? -8.885 9.168 -2.476 1.00 82.81 150 GLU A O 1
ATOM 1210 N N . LYS A 1 151 ? -9.247 7.020 -1.944 1.00 79.31 151 LYS A N 1
ATOM 1211 C CA . LYS A 1 151 ? -8.897 7.145 -0.518 1.00 79.31 151 LYS A CA 1
ATOM 1212 C C . LYS A 1 151 ? -7.395 7.296 -0.269 1.00 79.31 151 LYS A C 1
ATOM 1214 O O . LYS A 1 151 ? -6.982 7.516 0.864 1.00 79.31 151 LYS A O 1
ATOM 1219 N N . ALA A 1 152 ? -6.576 7.146 -1.305 1.00 83.38 152 ALA A N 1
ATOM 1220 C CA . ALA A 1 152 ? -5.131 6.989 -1.205 1.00 83.38 152 ALA A CA 1
ATOM 1221 C C . ALA A 1 152 ? -4.363 7.892 -2.183 1.00 83.38 152 ALA A C 1
ATOM 1223 O O . ALA A 1 152 ? -3.214 7.613 -2.521 1.00 83.38 152 ALA A O 1
ATOM 1224 N N . ILE A 1 153 ? -4.975 8.989 -2.644 1.00 85.06 153 ILE A N 1
ATOM 1225 C CA . ILE A 1 153 ? -4.327 9.900 -3.593 1.00 85.06 153 ILE A CA 1
ATOM 1226 C C . ILE A 1 153 ? -3.152 10.617 -2.899 1.00 85.06 153 ILE A C 1
ATOM 1228 O O . ILE A 1 153 ? -3.374 11.372 -1.948 1.00 85.06 153 ILE A O 1
ATOM 1232 N N . PRO A 1 154 ? -1.902 10.429 -3.362 1.00 84.12 154 PRO A N 1
ATOM 1233 C CA . PRO A 1 154 ? -0.752 11.127 -2.801 1.00 84.12 154 PRO A CA 1
ATOM 1234 C C . PRO A 1 154 ? -0.859 12.635 -3.051 1.00 84.12 154 PRO A C 1
ATOM 1236 O O . PRO A 1 154 ? -1.062 13.086 -4.178 1.00 84.12 154 PRO A O 1
ATOM 1239 N N . SER A 1 155 ? -0.686 13.426 -1.993 1.00 81.62 155 SER A N 1
ATOM 1240 C CA . SER A 1 155 ? -0.741 14.892 -2.058 1.00 81.62 155 SER A CA 1
ATOM 1241 C C . SER A 1 155 ? 0.523 15.517 -2.660 1.00 81.62 155 SER A C 1
ATOM 1243 O O . SER A 1 155 ? 0.459 16.591 -3.263 1.00 81.62 155 SER A O 1
ATOM 1245 N N . ASP A 1 156 ? 1.670 14.845 -2.531 1.00 87.19 156 ASP A N 1
ATOM 1246 C CA . ASP A 1 156 ? 2.960 15.327 -3.021 1.00 87.19 156 ASP A CA 1
ATOM 1247 C C . ASP A 1 156 ? 3.183 14.961 -4.497 1.00 87.19 156 ASP A C 1
ATOM 1249 O O . ASP A 1 156 ? 3.592 13.852 -4.849 1.00 87.19 156 ASP A O 1
ATOM 1253 N N . LYS A 1 157 ? 2.945 15.937 -5.377 1.00 86.88 157 LYS A N 1
ATOM 1254 C CA . LYS A 1 157 ? 3.151 15.793 -6.826 1.00 86.88 157 LYS A CA 1
ATOM 1255 C C . LYS A 1 157 ? 4.614 15.561 -7.209 1.00 86.88 157 LYS A C 1
ATOM 1257 O O . LYS A 1 157 ? 4.862 14.896 -8.214 1.00 86.88 157 LYS A O 1
ATOM 1262 N N . ASN A 1 158 ? 5.568 16.102 -6.449 1.00 90.19 158 ASN A N 1
ATOM 1263 C CA . ASN A 1 158 ? 6.988 15.909 -6.735 1.00 90.19 158 ASN A CA 1
ATOM 1264 C C . ASN A 1 158 ? 7.380 14.466 -6.432 1.00 90.19 158 ASN A C 1
ATOM 1266 O O . ASN A 1 158 ? 8.018 13.830 -7.265 1.00 90.19 158 ASN A O 1
ATOM 1270 N N . LEU A 1 159 ? 6.922 13.923 -5.301 1.00 89.56 159 LEU A N 1
ATOM 1271 C CA . LEU A 1 159 ? 7.140 12.519 -4.956 1.00 89.56 159 LEU A CA 1
ATOM 1272 C C . LEU A 1 159 ? 6.563 11.580 -6.020 1.00 89.56 159 LEU A C 1
ATOM 1274 O O . LEU A 1 159 ? 7.251 10.674 -6.483 1.00 89.56 159 LEU A O 1
ATOM 1278 N N . VAL A 1 160 ? 5.327 11.826 -6.463 1.00 88.12 160 VAL A N 1
ATOM 1279 C CA . VAL A 1 160 ? 4.703 11.047 -7.548 1.00 88.12 160 VAL A CA 1
ATOM 1280 C C . VAL A 1 160 ? 5.540 11.109 -8.825 1.00 88.12 160 VAL A C 1
ATOM 1282 O O . VAL A 1 160 ? 5.730 10.094 -9.495 1.00 88.12 160 VAL A O 1
ATOM 1285 N N . PHE A 1 161 ? 6.073 12.283 -9.1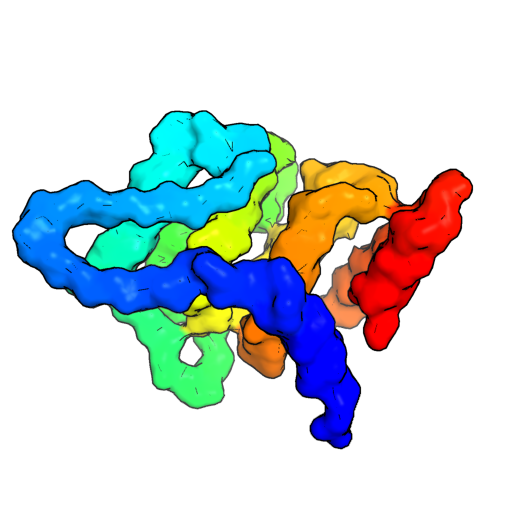61 1.00 89.12 161 PHE A N 1
ATOM 1286 C CA . PHE A 1 161 ? 6.926 12.448 -10.331 1.00 89.12 161 PHE A CA 1
ATOM 1287 C C . PHE A 1 161 ? 8.265 11.708 -10.197 1.00 89.12 161 PHE A C 1
ATOM 1289 O O . PHE A 1 161 ? 8.708 11.086 -11.162 1.00 89.12 161 PHE A O 1
ATOM 1296 N N . GLU A 1 162 ? 8.892 11.715 -9.019 1.00 89.88 162 GLU A N 1
ATOM 1297 C CA . GLU A 1 162 ? 10.117 10.947 -8.760 1.00 89.88 162 GLU A CA 1
ATOM 1298 C C . GLU A 1 162 ? 9.873 9.436 -8.843 1.00 89.88 162 GLU A C 1
ATOM 1300 O O . GLU A 1 162 ? 10.653 8.714 -9.465 1.00 89.88 162 GLU A O 1
ATOM 1305 N N . VAL A 1 163 ? 8.741 8.958 -8.324 1.00 87.94 163 VAL A N 1
ATOM 1306 C CA . VAL A 1 163 ? 8.313 7.564 -8.492 1.00 87.94 163 VAL A CA 1
ATOM 1307 C C . VAL A 1 163 ? 8.107 7.227 -9.969 1.00 87.94 163 VAL A C 1
ATOM 1309 O O . VAL A 1 163 ? 8.563 6.184 -10.438 1.00 87.94 163 VAL A O 1
ATOM 1312 N N . PHE A 1 164 ? 7.462 8.112 -10.731 1.00 87.56 164 PHE A N 1
ATOM 1313 C CA . PHE A 1 164 ? 7.265 7.911 -12.164 1.00 87.56 164 PHE A CA 1
ATOM 1314 C C . PHE A 1 164 ? 8.602 7.835 -12.915 1.00 87.56 164 PHE A C 1
ATOM 1316 O O . PHE A 1 164 ? 8.802 6.927 -13.722 1.00 87.56 164 PHE A O 1
ATOM 1323 N N . LYS A 1 165 ? 9.557 8.728 -12.616 1.00 86.06 165 LYS A N 1
ATOM 1324 C CA . LYS A 1 165 ? 10.919 8.654 -13.172 1.00 86.06 165 LYS A CA 1
ATOM 1325 C C . LYS A 1 165 ? 11.597 7.334 -12.832 1.00 86.06 165 LYS A C 1
ATOM 1327 O O . LYS A 1 165 ? 12.174 6.709 -13.723 1.00 86.06 165 LYS A O 1
ATOM 1332 N N . PHE A 1 166 ? 11.518 6.908 -11.571 1.00 86.06 166 PHE A N 1
ATOM 1333 C CA . PHE A 1 166 ? 12.052 5.626 -11.129 1.00 86.06 166 PHE A CA 1
ATOM 1334 C C . PHE A 1 166 ? 11.469 4.479 -11.965 1.00 86.06 166 PHE A C 1
ATOM 1336 O O . PHE A 1 166 ? 12.227 3.730 -12.580 1.00 86.06 166 PHE A O 1
ATOM 1343 N N . LEU A 1 167 ? 10.142 4.400 -12.094 1.00 83.88 167 LEU A N 1
ATOM 1344 C CA . LEU A 1 167 ? 9.471 3.358 -12.874 1.00 83.88 167 LEU A CA 1
ATOM 1345 C C . LEU A 1 167 ? 9.877 3.368 -14.351 1.00 83.88 167 LEU A C 1
ATOM 1347 O O . LEU A 1 167 ? 10.212 2.319 -14.900 1.00 83.88 167 LEU A O 1
ATOM 1351 N N . VAL A 1 168 ? 9.906 4.542 -14.988 1.00 84.12 168 VAL A N 1
ATOM 1352 C CA . VAL A 1 168 ? 10.319 4.683 -16.393 1.00 84.12 168 VAL A CA 1
ATOM 1353 C C . VAL A 1 168 ? 11.771 4.245 -16.580 1.00 84.12 168 VAL A C 1
ATOM 1355 O O . VAL A 1 168 ? 12.063 3.494 -17.507 1.00 84.12 168 VAL A O 1
ATOM 1358 N N . SER A 1 169 ? 12.675 4.650 -15.684 1.00 83.88 169 SER A N 1
ATOM 1359 C CA . SER A 1 169 ? 14.085 4.242 -15.746 1.00 83.88 169 SER A CA 1
ATOM 1360 C C . SER A 1 169 ? 14.298 2.741 -15.518 1.00 83.88 169 SER A C 1
ATOM 1362 O O . SER A 1 169 ? 15.228 2.170 -16.082 1.00 83.88 169 SER A O 1
ATOM 1364 N N . CYS A 1 170 ? 13.415 2.090 -14.754 1.00 76.38 170 CYS A N 1
ATOM 1365 C CA . CYS A 1 170 ? 13.475 0.658 -14.454 1.00 76.38 170 CYS A CA 1
ATOM 1366 C C . CYS A 1 170 ? 12.679 -0.219 -15.439 1.00 76.38 170 CYS A C 1
ATOM 1368 O O . CYS A 1 170 ? 12.726 -1.445 -15.344 1.00 76.38 170 CYS A O 1
ATOM 1370 N N . SER A 1 171 ? 11.924 0.389 -16.359 1.00 74.19 171 SER A N 1
ATOM 1371 C CA . SER A 1 171 ? 11.063 -0.307 -17.320 1.00 74.19 171 SER A CA 1
ATOM 1372 C C . SER A 1 171 ? 11.817 -1.130 -18.380 1.00 74.19 171 SER A C 1
ATOM 1374 O O . SER A 1 171 ? 11.370 -2.247 -18.683 1.00 74.19 171 SER A O 1
ATOM 1376 N N . PRO A 1 172 ? 12.950 -0.655 -18.944 1.00 77.56 172 PRO A N 1
ATOM 1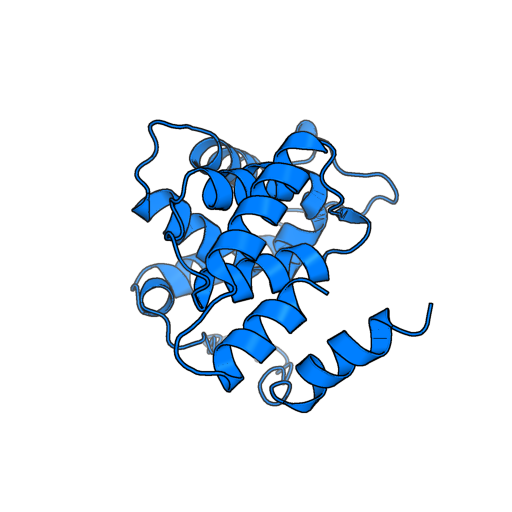377 C CA . PRO A 1 172 ? 13.705 -1.419 -19.928 1.00 77.56 172 PRO A CA 1
ATOM 1378 C C . PRO A 1 172 ? 14.225 -2.728 -19.335 1.00 77.56 172 PRO A C 1
ATOM 1380 O O . PRO A 1 172 ? 14.888 -2.746 -18.301 1.00 77.56 172 PRO A O 1
ATOM 1383 N N . HIS A 1 173 ? 13.956 -3.834 -20.023 1.00 80.94 173 HIS A N 1
ATOM 1384 C CA . HIS A 1 173 ? 14.443 -5.152 -19.637 1.00 80.94 173 HIS A CA 1
ATOM 1385 C C . HIS A 1 173 ? 14.921 -5.907 -20.880 1.00 80.94 173 HIS A C 1
ATOM 1387 O O . HIS A 1 173 ? 14.367 -5.739 -21.965 1.00 80.94 173 HIS A O 1
ATOM 1393 N N . THR A 1 174 ? 15.941 -6.755 -20.730 1.00 79.69 174 THR A N 1
ATOM 1394 C CA . THR A 1 174 ? 16.507 -7.547 -21.842 1.00 79.69 174 THR A CA 1
ATOM 1395 C C . THR A 1 174 ? 15.475 -8.476 -22.480 1.00 79.69 174 THR A C 1
ATOM 1397 O O . THR A 1 174 ? 15.515 -8.733 -23.680 1.00 79.69 174 THR A O 1
ATOM 1400 N N . ARG A 1 175 ? 14.521 -8.958 -21.678 1.00 80.12 175 ARG A N 1
ATOM 1401 C CA . ARG A 1 175 ? 13.360 -9.722 -22.143 1.00 80.12 175 ARG A CA 1
ATOM 1402 C C . ARG A 1 175 ? 12.177 -8.810 -22.484 1.00 80.12 175 ARG A C 1
ATOM 1404 O O . ARG A 1 175 ? 11.703 -8.058 -21.632 1.00 80.12 175 ARG A O 1
ATOM 1411 N N . ALA A 1 176 ? 11.676 -8.932 -23.712 1.00 81.19 176 ALA A N 1
ATOM 1412 C CA . ALA A 1 176 ? 10.609 -8.087 -24.251 1.00 81.19 176 ALA A CA 1
ATOM 1413 C C . ALA A 1 176 ? 9.244 -8.276 -23.560 1.00 81.19 176 ALA A C 1
ATOM 1415 O O . ALA A 1 176 ? 8.483 -7.320 -23.439 1.00 81.19 176 ALA A O 1
ATOM 1416 N N . ASP A 1 177 ? 8.933 -9.483 -23.087 1.00 78.94 177 ASP A N 1
ATOM 1417 C CA . ASP A 1 177 ? 7.710 -9.787 -22.331 1.00 78.94 177 ASP A CA 1
ATOM 1418 C C . ASP A 1 177 ? 7.676 -9.063 -20.977 1.00 78.94 177 ASP A C 1
ATOM 1420 O O . ASP A 1 177 ? 6.676 -8.430 -20.643 1.00 78.94 177 ASP A O 1
ATOM 1424 N N . ILE A 1 178 ? 8.796 -9.067 -20.250 1.00 75.50 178 ILE A N 1
ATOM 1425 C CA . ILE A 1 178 ? 8.955 -8.344 -18.981 1.00 75.50 178 ILE A CA 1
ATOM 1426 C C . ILE A 1 178 ? 8.922 -6.833 -19.214 1.00 75.50 178 ILE A C 1
ATOM 1428 O O . ILE A 1 178 ? 8.256 -6.115 -18.478 1.00 75.50 178 ILE A O 1
ATOM 1432 N N . SER A 1 179 ? 9.576 -6.334 -20.267 1.00 75.69 179 SER A N 1
ATOM 1433 C CA . SER A 1 179 ? 9.508 -4.906 -20.598 1.00 75.69 179 SER A CA 1
ATOM 1434 C C . SER A 1 179 ? 8.075 -4.470 -20.941 1.00 75.69 179 SER A C 1
ATOM 1436 O O . SER A 1 179 ? 7.618 -3.429 -20.473 1.00 75.69 179 SER A O 1
ATOM 1438 N N . LYS A 1 180 ? 7.317 -5.298 -21.674 1.00 78.00 180 LYS A N 1
ATOM 1439 C CA . LYS A 1 180 ? 5.893 -5.057 -21.948 1.00 78.00 180 LYS A CA 1
ATOM 1440 C C . LYS A 1 180 ? 5.054 -5.055 -20.666 1.00 78.00 180 LYS A C 1
ATOM 1442 O O . LYS A 1 180 ? 4.187 -4.197 -20.525 1.00 78.00 180 LYS A O 1
ATOM 1447 N N . TYR A 1 181 ? 5.322 -5.976 -19.741 1.00 78.25 181 TYR A N 1
ATOM 1448 C CA . TYR A 1 181 ? 4.681 -6.007 -18.426 1.00 78.25 181 TYR A CA 1
ATOM 1449 C C . TYR A 1 181 ? 4.997 -4.744 -17.607 1.00 78.25 181 TYR A C 1
ATOM 1451 O O . TYR A 1 181 ? 4.080 -4.067 -17.148 1.00 78.25 181 TYR A O 1
ATOM 1459 N N . ASN A 1 182 ? 6.266 -4.346 -17.517 1.00 78.38 182 ASN A N 1
ATOM 1460 C CA . ASN A 1 182 ? 6.680 -3.129 -16.817 1.00 78.38 182 ASN A CA 1
ATOM 1461 C C . ASN A 1 182 ? 6.007 -1.875 -17.394 1.00 78.38 182 ASN A C 1
ATOM 1463 O O . ASN A 1 182 ? 5.554 -1.018 -16.645 1.00 78.38 182 ASN A O 1
ATOM 1467 N N . LEU A 1 183 ? 5.904 -1.768 -18.723 1.00 79.75 183 LEU A N 1
ATOM 1468 C CA . LEU A 1 183 ? 5.170 -0.678 -19.374 1.00 79.75 183 LEU A CA 1
ATOM 1469 C C . LEU A 1 183 ? 3.666 -0.728 -19.086 1.00 79.75 183 LEU A C 1
ATOM 1471 O O . LEU A 1 183 ? 3.036 0.323 -19.010 1.00 79.75 183 LEU A O 1
ATOM 1475 N N . SER A 1 184 ? 3.086 -1.919 -18.917 1.00 76.31 184 SER A N 1
ATOM 1476 C CA . SER A 1 184 ? 1.676 -2.055 -18.541 1.00 76.31 184 SER A CA 1
ATOM 1477 C C . SER A 1 184 ? 1.393 -1.604 -17.108 1.00 76.31 184 SER A C 1
ATOM 1479 O O . SER A 1 184 ? 0.322 -1.065 -16.875 1.00 76.31 184 SER A O 1
ATOM 1481 N N . LEU A 1 185 ? 2.357 -1.735 -16.188 1.00 71.44 185 LEU A N 1
ATOM 1482 C CA . LEU A 1 185 ? 2.250 -1.195 -14.825 1.00 71.44 185 LEU A CA 1
ATOM 1483 C C . LEU A 1 185 ? 2.272 0.342 -14.787 1.00 71.44 185 LEU A C 1
ATOM 1485 O O . LEU A 1 185 ? 1.760 0.939 -13.848 1.00 71.44 185 LEU A O 1
ATOM 1489 N N . ILE A 1 186 ? 2.898 0.980 -15.781 1.00 75.81 186 ILE A N 1
ATOM 1490 C CA . ILE A 1 186 ? 3.042 2.444 -15.864 1.00 75.81 186 ILE A CA 1
ATOM 1491 C C . ILE A 1 186 ? 1.818 3.106 -16.523 1.00 75.81 186 ILE A C 1
ATOM 1493 O O . ILE A 1 186 ? 1.617 4.311 -16.365 1.00 75.81 186 ILE A O 1
ATOM 1497 N N . LYS A 1 187 ? 1.040 2.348 -17.300 1.00 66.88 187 LYS A N 1
ATOM 1498 C CA . LYS A 1 187 ? -0.045 2.855 -18.148 1.00 66.88 187 LYS A CA 1
ATOM 1499 C C . LYS A 1 187 ? -1.356 3.023 -17.387 1.00 66.88 187 LYS A C 1
ATOM 1501 O O . LYS A 1 187 ? -2.025 4.047 -17.650 1.00 66.88 187 LYS A O 1
#

Foldseek 3Di:
DPVVVVVVCVVCVPPVPPPPPDDDDPPDDDPDDDPPDPLCPPPCLVVLLVVLVCCDVVVVQDQQDDPDQDDPVNDDPVRNVLLCLLPDPPRQLVSNLSSLVSCLSPLVRCLSNQQSCLLSLLVCVLVCSVHQADDPSNVSSLVSQPVSPPSHDHPDPVSVVSSLVSLVVRLDDPDPVSSVVSVVSND

Radius of gyration: 17.29 Å; chains: 1; bounding box: 34×40×44 Å

pLDDT: mean 79.51, std 20.03, range [26.97, 97.25]

Sequence (187 aa):
MKWFCSILEVFLTTDLKIFHRENPVEGGMTVMKLDQSDFNNHEVMPNLIAVVRHMVDNNITQLFSGDELPSISDLPQWMMFLKSKLENPSTKANIKLFILRLIINTEDVFGHYGNLFVVPMLNCVVDGIIGRTINYFIADLFVTILSWGEKAIPSDKNLVFEVFKFLVSCSPHTRADISKYNLSLIK